Protein AF-0000000080647930 (afdb_homodimer)

Structure (mmCIF, N/CA/C/O backbone):
data_AF-0000000080647930-model_v1
#
loop_
_entity.id
_entity.type
_entity.pdbx_description
1 polymer 'GCN5-related N-acetyltransferase'
#
loop_
_atom_site.group_PDB
_atom_site.id
_atom_site.type_symbol
_atom_site.label_atom_id
_atom_site.label_alt_id
_atom_site.label_comp_id
_atom_site.label_asym_id
_atom_site.label_entity_id
_atom_site.label_seq_id
_atom_site.pdbx_PDB_ins_code
_atom_site.Cartn_x
_atom_site.Cartn_y
_atom_site.Cartn_z
_atom_site.occupancy
_atom_site.B_iso_or_equiv
_atom_site.auth_seq_id
_atom_site.auth_comp_id
_atom_site.auth_asym_id
_atom_site.auth_atom_id
_atom_site.pdbx_PDB_model_num
ATOM 1 N N . MET A 1 1 ? 11.906 -30.828 -15.711 1 62.75 1 MET A N 1
ATOM 2 C CA . MET A 1 1 ? 10.75 -30.25 -16.391 1 62.75 1 MET A CA 1
ATOM 3 C C . MET A 1 1 ? 11.18 -29.109 -17.328 1 62.75 1 MET A C 1
ATOM 5 O O . MET A 1 1 ? 12.141 -28.391 -17.031 1 62.75 1 MET A O 1
ATOM 9 N N . ASP A 1 2 ? 10.727 -29.188 -18.609 1 83.06 2 ASP A N 1
ATOM 10 C CA . ASP A 1 2 ? 11.023 -28.156 -19.609 1 83.06 2 ASP A CA 1
ATOM 11 C C . ASP A 1 2 ? 10.25 -26.875 -19.312 1 83.06 2 ASP A C 1
ATOM 13 O O . ASP A 1 2 ? 9.039 -26.812 -19.547 1 83.06 2 ASP A O 1
ATOM 17 N N . LEU A 1 3 ? 10.727 -26.047 -18.516 1 92.5 3 LEU A N 1
ATOM 18 C CA . LEU A 1 3 ? 10.133 -24.766 -18.109 1 92.5 3 LEU A CA 1
ATOM 19 C C . LEU A 1 3 ? 10.844 -23.594 -18.766 1 92.5 3 LEU A C 1
ATOM 21 O O . LEU A 1 3 ? 12.07 -23.5 -18.734 1 92.5 3 LEU A O 1
ATOM 25 N N . GLU A 1 4 ? 10.102 -22.828 -19.531 1 96.81 4 GLU A N 1
ATOM 26 C CA . GLU A 1 4 ? 10.648 -21.625 -20.141 1 96.81 4 GLU A CA 1
ATOM 27 C C . GLU A 1 4 ? 9.977 -20.359 -19.594 1 96.81 4 GLU A C 1
ATOM 29 O O . GLU A 1 4 ? 8.75 -20.281 -19.547 1 96.81 4 GLU A O 1
ATOM 34 N N . LEU A 1 5 ? 10.789 -19.438 -19.172 1 98.44 5 LEU A N 1
ATOM 35 C CA . LEU A 1 5 ? 10.273 -18.141 -18.719 1 98.44 5 LEU A CA 1
ATOM 36 C C . LEU A 1 5 ? 10.312 -17.125 -19.844 1 98.44 5 LEU A C 1
ATOM 38 O O . LEU A 1 5 ? 11.367 -16.906 -20.453 1 98.44 5 LEU A O 1
ATOM 42 N N . GLU A 1 6 ? 9.219 -16.516 -20.125 1 98.12 6 GLU A N 1
ATOM 43 C CA . GLU A 1 6 ? 9.109 -15.523 -21.188 1 98.12 6 GLU A CA 1
ATOM 44 C C . GLU A 1 6 ? 8.359 -14.281 -20.719 1 98.12 6 GLU A C 1
ATOM 46 O O . GLU A 1 6 ? 7.5 -14.359 -19.844 1 98.12 6 GLU A O 1
ATOM 51 N N . PRO A 1 7 ? 8.734 -13.125 -21.312 1 98.44 7 PRO A N 1
ATOM 52 C CA . PRO A 1 7 ? 7.922 -11.945 -21 1 98.44 7 PRO A CA 1
ATOM 53 C C . PRO A 1 7 ? 6.441 -12.148 -21.312 1 98.44 7 PRO A C 1
ATOM 55 O O . PRO A 1 7 ? 6.098 -12.789 -22.312 1 98.44 7 PRO A O 1
ATOM 58 N N . ILE A 1 8 ? 5.586 -11.625 -20.484 1 98.75 8 ILE A N 1
ATOM 59 C CA . ILE A 1 8 ? 4.145 -11.727 -20.688 1 98.75 8 ILE A CA 1
ATOM 60 C C . ILE A 1 8 ? 3.756 -10.977 -21.969 1 98.75 8 ILE A C 1
ATOM 62 O O . ILE A 1 8 ? 4.262 -9.883 -22.219 1 98.75 8 ILE A O 1
ATOM 66 N N . SER A 1 9 ? 2.867 -11.539 -22.766 1 97.69 9 SER A N 1
ATOM 67 C CA . SER A 1 9 ? 2.303 -10.883 -23.938 1 97.69 9 SER A CA 1
ATOM 68 C C . SER A 1 9 ? 0.778 -10.945 -23.938 1 97.69 9 SER A C 1
ATOM 70 O O . SER A 1 9 ? 0.186 -11.617 -23.078 1 97.69 9 SER A O 1
ATOM 72 N N . SER A 1 10 ? 0.161 -10.219 -24.859 1 97.88 10 SER A N 1
ATOM 73 C CA . SER A 1 10 ? -1.296 -10.18 -24.922 1 97.88 10 SER A CA 1
ATOM 74 C C . SER A 1 10 ? -1.867 -11.57 -25.203 1 97.88 10 SER A C 1
ATOM 76 O O . SER A 1 10 ? -3.01 -11.859 -24.828 1 97.88 10 SER A O 1
ATOM 78 N N . GLU A 1 11 ? -1.071 -12.469 -25.766 1 97.69 11 GLU A N 1
ATOM 79 C CA . GLU A 1 11 ? -1.521 -13.82 -26.078 1 97.69 11 GLU A CA 1
ATOM 80 C C . GLU A 1 11 ? -1.729 -14.641 -24.812 1 97.69 11 GLU A C 1
ATOM 82 O O . GLU A 1 11 ? -2.363 -15.695 -24.844 1 97.69 11 GLU A O 1
ATOM 87 N N . ASP A 1 12 ? -1.202 -14.141 -23.719 1 98.5 12 ASP A N 1
ATOM 88 C CA . ASP A 1 12 ? -1.256 -14.875 -22.453 1 98.5 12 ASP A CA 1
ATOM 89 C C . ASP A 1 12 ? -2.508 -14.508 -21.656 1 98.5 12 ASP A C 1
ATOM 91 O O . ASP A 1 12 ? -2.77 -15.094 -20.609 1 98.5 12 ASP A O 1
ATOM 95 N N . ARG A 1 13 ? -3.309 -13.602 -22.156 1 98.69 13 ARG A N 1
ATOM 96 C CA . ARG A 1 13 ? -4.41 -12.977 -21.438 1 98.69 13 ARG A CA 1
ATOM 97 C C . ARG A 1 13 ? -5.344 -14.023 -20.844 1 98.69 13 ARG A C 1
ATOM 99 O O . ARG A 1 13 ? -5.555 -14.062 -19.625 1 98.69 13 ARG A O 1
ATOM 106 N N . GLU A 1 14 ? -5.836 -14.875 -21.641 1 98.69 14 GLU A N 1
ATOM 107 C CA . GLU A 1 14 ? -6.863 -15.82 -21.203 1 98.69 14 GLU A CA 1
ATOM 108 C C . GLU A 1 14 ? -6.324 -16.781 -20.141 1 98.69 14 GLU A C 1
ATOM 110 O O . GLU A 1 14 ? -6.969 -17 -19.125 1 98.69 14 GLU A O 1
ATOM 115 N N . GLU A 1 15 ? -5.156 -17.328 -20.344 1 98.75 15 GLU A N 1
ATOM 116 C CA . GLU A 1 15 ? -4.59 -18.312 -19.422 1 98.75 15 GLU A CA 1
ATOM 117 C C . GLU A 1 15 ? -4.227 -17.672 -18.094 1 98.75 15 GLU A C 1
ATOM 119 O O . GLU A 1 15 ? -4.434 -18.266 -17.031 1 98.75 15 GLU A O 1
ATOM 124 N N . ILE A 1 16 ? -3.727 -16.438 -18.156 1 98.88 16 ILE A N 1
ATOM 125 C CA . ILE A 1 16 ? -3.354 -15.734 -16.922 1 98.88 16 ILE A CA 1
ATOM 126 C C . ILE A 1 16 ? -4.602 -15.438 -16.094 1 98.88 16 ILE A C 1
ATOM 128 O O . ILE A 1 16 ? -4.633 -15.695 -14.898 1 98.88 16 ILE A O 1
ATOM 132 N N . VAL A 1 17 ? -5.629 -14.961 -16.781 1 98.88 17 VAL A N 1
ATOM 133 C CA . VAL A 1 17 ? -6.867 -14.617 -16.094 1 98.88 17 VAL A CA 1
ATOM 134 C C . VAL A 1 17 ? -7.504 -15.883 -15.516 1 98.88 17 VAL A C 1
ATOM 136 O O . VAL A 1 17 ? -8.039 -15.859 -14.398 1 98.88 17 VAL A O 1
ATOM 139 N N . GLU A 1 18 ? -7.379 -16.953 -16.203 1 98.75 18 GLU A N 1
ATOM 140 C CA . GLU A 1 18 ? -7.934 -18.219 -15.719 1 98.75 18 GLU A CA 1
ATOM 141 C C . GLU A 1 18 ? -7.191 -18.719 -14.477 1 98.75 18 GLU A C 1
ATOM 143 O O . GLU A 1 18 ? -7.812 -19.156 -13.516 1 98.75 18 GLU A O 1
ATOM 148 N N . ILE A 1 19 ? -5.922 -18.641 -14.539 1 98.81 19 ILE A N 1
ATOM 149 C CA . ILE A 1 19 ? -5.141 -19.031 -13.367 1 98.81 19 ILE A CA 1
ATOM 150 C C . ILE A 1 19 ? -5.531 -18.156 -12.18 1 98.81 19 ILE A C 1
ATOM 152 O O . ILE A 1 19 ? -5.801 -18.672 -11.086 1 98.81 19 ILE A O 1
ATOM 156 N N . PHE A 1 20 ? -5.605 -16.844 -12.406 1 98.88 20 PHE A N 1
ATOM 157 C CA . PHE A 1 20 ? -5.941 -15.922 -11.328 1 98.88 20 PHE A CA 1
ATOM 158 C C . PHE A 1 20 ? -7.328 -16.219 -10.773 1 98.88 20 PHE A C 1
ATOM 160 O O . PHE A 1 20 ? -7.516 -16.281 -9.562 1 98.88 20 PHE A O 1
ATOM 167 N N . ASN A 1 21 ? -8.242 -16.484 -11.641 1 98.88 21 ASN A N 1
ATOM 168 C CA . ASN A 1 21 ? -9.625 -16.719 -11.234 1 98.88 21 ASN A CA 1
ATOM 169 C C . ASN A 1 21 ? -9.773 -18.031 -10.477 1 98.88 21 ASN A C 1
ATOM 171 O O . ASN A 1 21 ? -10.648 -18.156 -9.617 1 98.88 21 ASN A O 1
ATOM 175 N N . PHE A 1 22 ? -8.961 -18.984 -10.773 1 98.81 22 PHE A N 1
ATOM 176 C CA . PHE A 1 22 ? -8.977 -20.188 -9.938 1 98.81 22 PHE A CA 1
ATOM 177 C C . PHE A 1 22 ? -8.75 -19.812 -8.469 1 98.81 22 PHE A C 1
ATOM 179 O O . PHE A 1 22 ? -9.469 -20.297 -7.59 1 98.81 22 PHE A O 1
ATOM 186 N N . TYR A 1 23 ? -7.805 -18.953 -8.211 1 98.69 23 TYR A N 1
ATOM 187 C CA . TYR A 1 23 ? -7.465 -18.594 -6.84 1 98.69 23 TYR A CA 1
ATOM 188 C C . TYR A 1 23 ? -8.508 -17.656 -6.254 1 98.69 23 TYR A C 1
ATOM 190 O O . TYR A 1 23 ? -8.742 -17.656 -5.043 1 98.69 23 TYR A O 1
ATOM 198 N N . VAL A 1 24 ? -9.125 -16.828 -7.121 1 98.75 24 VAL A N 1
ATOM 199 C CA . VAL A 1 24 ? -10.258 -16.031 -6.668 1 98.75 24 VAL A CA 1
ATOM 200 C C . VAL A 1 24 ? -11.344 -16.953 -6.102 1 98.75 24 VAL A C 1
ATOM 202 O O . VAL A 1 24 ? -11.844 -16.719 -5 1 98.75 24 VAL A O 1
ATOM 205 N N . ASP A 1 25 ? -11.516 -18.047 -6.777 1 98.56 25 ASP A N 1
ATOM 206 C CA . ASP A 1 25 ? -12.633 -18.938 -6.465 1 98.56 25 ASP A CA 1
ATOM 207 C C . ASP A 1 25 ? -12.297 -19.859 -5.293 1 98.56 25 ASP A C 1
ATOM 209 O O . ASP A 1 25 ? -13.188 -20.328 -4.582 1 98.56 25 ASP A O 1
ATOM 213 N N . ASN A 1 26 ? -11.016 -20.031 -5.082 1 98.44 26 ASN A N 1
ATOM 214 C CA . ASN A 1 26 ? -10.758 -21.234 -4.293 1 98.44 26 ASN A CA 1
ATOM 215 C C . ASN A 1 26 ? -9.828 -20.938 -3.119 1 98.44 26 ASN A C 1
ATOM 217 O O . ASN A 1 26 ? -9.516 -21.828 -2.33 1 98.44 26 ASN A O 1
ATOM 221 N N . SER A 1 27 ? -9.438 -19.688 -2.957 1 98.31 27 SER A N 1
ATOM 222 C CA . SER A 1 27 ? -8.438 -19.469 -1.921 1 98.31 27 SER A CA 1
ATOM 223 C C . SER A 1 27 ? -8.391 -18 -1.52 1 98.31 27 SER A C 1
ATOM 225 O O . SER A 1 27 ? -9.164 -17.172 -2.025 1 98.31 27 SER A O 1
ATOM 227 N N . PHE A 1 28 ? -7.543 -17.656 -0.58 1 98.38 28 PHE A N 1
ATOM 228 C CA . PHE A 1 28 ? -7.281 -16.281 -0.163 1 98.38 28 PHE A CA 1
ATOM 229 C C . PHE A 1 28 ? -6.004 -15.758 -0.802 1 98.38 28 PHE A C 1
ATOM 231 O O . PHE A 1 28 ? -5.516 -14.688 -0.438 1 98.38 28 PHE A O 1
ATOM 238 N N . ALA A 1 29 ? -5.48 -16.531 -1.773 1 98.44 29 ALA A N 1
ATOM 239 C CA . ALA A 1 29 ? -4.266 -16.094 -2.455 1 98.44 29 ALA A CA 1
ATOM 240 C C . ALA A 1 29 ? -4.535 -14.875 -3.332 1 98.44 29 ALA A C 1
ATOM 242 O O . ALA A 1 29 ? -3.678 -14 -3.477 1 98.44 29 ALA A O 1
ATOM 243 N N . ALA A 1 30 ? -5.746 -14.898 -3.951 1 98.56 30 ALA A N 1
ATOM 244 C CA . ALA A 1 30 ? -6.246 -13.734 -4.68 1 98.56 30 ALA A CA 1
ATOM 245 C C . ALA A 1 30 ? -7.297 -12.984 -3.865 1 98.56 30 ALA A C 1
ATOM 247 O O . ALA A 1 30 ? -8.188 -13.602 -3.273 1 98.56 30 ALA A O 1
ATOM 248 N N . PHE A 1 31 ? -7.305 -11.734 -3.854 1 98.5 31 PHE A N 1
ATOM 249 C CA . PHE A 1 31 ? -8.078 -10.945 -2.902 1 98.5 31 PHE A CA 1
ATOM 250 C C . PHE A 1 31 ? -9.516 -10.789 -3.373 1 98.5 31 PHE A C 1
ATOM 252 O O . PHE A 1 31 ? -10.445 -10.781 -2.561 1 98.5 31 PHE A O 1
ATOM 259 N N . PRO A 1 32 ? -9.797 -10.711 -4.711 1 98 32 PRO A N 1
ATOM 260 C CA . PRO A 1 32 ? -11.188 -10.516 -5.113 1 98 32 PRO A CA 1
ATOM 261 C C . PRO A 1 32 ? -12.094 -11.68 -4.703 1 98 32 PRO A C 1
ATOM 263 O O . PRO A 1 32 ? -11.641 -12.828 -4.652 1 98 32 PRO A O 1
ATOM 266 N N . GLU A 1 33 ? -13.297 -11.32 -4.406 1 96.69 33 GLU A N 1
ATOM 267 C CA . GLU A 1 33 ? -14.305 -12.328 -4.066 1 96.69 33 GLU A CA 1
ATOM 268 C C . GLU A 1 33 ? -15.016 -12.836 -5.316 1 96.69 33 GLU A C 1
ATOM 270 O O . GLU A 1 33 ? -15.477 -13.977 -5.352 1 96.69 33 GLU A O 1
ATOM 275 N N . ASP A 1 34 ? -15.078 -11.969 -6.328 1 97.5 34 ASP A N 1
ATOM 276 C CA . ASP A 1 34 ? -15.719 -12.32 -7.59 1 97.5 34 ASP A CA 1
ATOM 277 C C . ASP A 1 34 ? -14.695 -12.414 -8.719 1 97.5 34 ASP A C 1
ATOM 279 O O . ASP A 1 34 ? -13.727 -11.648 -8.75 1 97.5 34 ASP A O 1
ATOM 283 N N . ARG A 1 35 ? -14.938 -13.289 -9.609 1 98.38 35 ARG A N 1
ATOM 284 C CA . ARG A 1 35 ? -14.055 -13.477 -10.75 1 98.38 35 ARG A CA 1
ATOM 285 C C . ARG A 1 35 ? -13.828 -12.164 -11.492 1 98.38 35 ARG A C 1
ATOM 287 O O . ARG A 1 35 ? -14.734 -11.336 -11.586 1 98.38 35 ARG A O 1
ATOM 294 N N . VAL A 1 36 ? -12.672 -12.039 -11.992 1 98.25 36 VAL A N 1
ATOM 295 C CA . VAL A 1 36 ? -12.328 -10.828 -12.727 1 98.25 36 VAL A CA 1
ATOM 296 C C . VAL A 1 36 ? -12.477 -11.078 -14.227 1 98.25 36 VAL A C 1
ATOM 298 O O . VAL A 1 36 ? -12.297 -12.203 -14.703 1 98.25 36 VAL A O 1
ATOM 301 N N . PRO A 1 37 ? -12.797 -10.078 -14.93 1 98.19 37 PRO A N 1
ATOM 302 C CA . PRO A 1 37 ? -12.938 -10.203 -16.391 1 98.19 37 PRO A CA 1
ATOM 303 C C . PRO A 1 37 ? -11.594 -10.148 -17.109 1 98.19 37 PRO A C 1
ATOM 305 O O . PRO A 1 37 ? -10.555 -9.914 -16.484 1 98.19 37 PRO A O 1
ATOM 308 N N . GLY A 1 38 ? -11.609 -10.375 -18.453 1 97.81 38 GLY A N 1
ATOM 309 C CA . GLY A 1 38 ? -10.406 -10.305 -19.266 1 97.81 38 GLY A CA 1
ATOM 310 C C . GLY A 1 38 ? -9.68 -8.977 -19.141 1 97.81 38 GLY A C 1
ATOM 311 O O . GLY A 1 38 ? -8.453 -8.922 -19.25 1 97.81 38 GLY A O 1
ATOM 312 N N . LYS A 1 39 ? -10.398 -7.902 -18.875 1 97.44 39 LYS A N 1
ATOM 313 C CA . LYS A 1 39 ? -9.836 -6.559 -18.781 1 97.44 39 LYS A CA 1
ATOM 314 C C . LYS A 1 39 ? -8.906 -6.441 -17.578 1 97.44 39 LYS A C 1
ATOM 316 O O . LYS A 1 39 ? -8.102 -5.512 -17.5 1 97.44 39 LYS A O 1
ATOM 321 N N . PHE A 1 40 ? -9.125 -7.309 -16.672 1 97.69 40 PHE A N 1
ATOM 322 C CA . PHE A 1 40 ? -8.227 -7.348 -15.523 1 97.69 40 PHE A CA 1
ATOM 323 C C . PHE A 1 40 ? -6.773 -7.492 -15.977 1 97.69 40 PHE A C 1
ATOM 325 O O . PHE A 1 40 ? -5.867 -6.918 -15.367 1 97.69 40 PHE A O 1
ATOM 332 N N . PHE A 1 41 ? -6.562 -8.234 -17.031 1 98.62 41 PHE A N 1
ATOM 333 C CA . PHE A 1 41 ? -5.23 -8.414 -17.594 1 98.62 41 PHE A CA 1
ATOM 334 C C . PHE A 1 41 ? -4.609 -7.062 -17.938 1 98.62 41 PHE A C 1
ATOM 336 O O . PHE A 1 41 ? -3.432 -6.824 -17.672 1 98.62 41 PHE A O 1
ATOM 343 N N . ASP A 1 42 ? -5.367 -6.188 -18.5 1 98.25 42 ASP A N 1
ATOM 344 C CA . ASP A 1 42 ? -4.867 -4.867 -18.875 1 98.25 42 ASP A CA 1
ATOM 345 C C . ASP A 1 42 ? -4.453 -4.066 -17.641 1 98.25 42 ASP A C 1
ATOM 347 O O . ASP A 1 42 ? -3.457 -3.342 -17.672 1 98.25 42 ASP A O 1
ATOM 351 N N . LEU A 1 43 ? -5.199 -4.195 -16.609 1 96.81 43 LEU A N 1
ATOM 352 C CA . LEU A 1 43 ? -4.879 -3.525 -15.359 1 96.81 43 LEU A CA 1
ATOM 353 C C . LEU A 1 43 ? -3.586 -4.07 -14.766 1 96.81 43 LEU A C 1
ATOM 355 O O . LEU A 1 43 ? -2.75 -3.309 -14.273 1 96.81 43 LEU A O 1
ATOM 359 N N . LEU A 1 44 ? -3.463 -5.387 -14.812 1 97.38 44 LEU A N 1
ATOM 360 C CA . LEU A 1 44 ? -2.248 -6.035 -14.328 1 97.38 44 LEU A CA 1
ATOM 361 C C . LEU A 1 44 ? -1.026 -5.539 -15.094 1 97.38 44 LEU A C 1
ATOM 363 O O . LEU A 1 44 ? -0.005 -5.203 -14.492 1 97.38 44 LEU A O 1
ATOM 367 N N . MET A 1 45 ? -1.141 -5.449 -16.391 1 98.12 45 MET A N 1
ATOM 368 C CA . MET A 1 45 ? -0.034 -5.016 -17.25 1 98.12 45 MET A CA 1
ATOM 369 C C . MET A 1 45 ? 0.284 -3.543 -17.016 1 98.12 45 MET A C 1
ATOM 371 O O . MET A 1 45 ? 1.452 -3.15 -17 1 98.12 45 MET A O 1
ATOM 375 N N . GLU A 1 46 ? -0.771 -2.783 -16.828 1 97.56 46 GLU A N 1
ATOM 376 C CA . GLU A 1 46 ? -0.555 -1.37 -16.531 1 97.56 46 GLU A CA 1
ATOM 377 C C . GLU A 1 46 ? 0.165 -1.186 -15.195 1 97.56 46 GLU A C 1
ATOM 379 O O . GLU A 1 46 ? 1.082 -0.37 -15.086 1 97.56 46 GLU A O 1
ATOM 384 N N . ALA A 1 47 ? -0.241 -1.919 -14.266 1 96.25 47 ALA A N 1
ATOM 385 C CA . ALA A 1 47 ? 0.36 -1.835 -12.938 1 96.25 47 ALA A CA 1
ATOM 386 C C . ALA A 1 47 ? 1.835 -2.225 -12.977 1 96.25 47 ALA A C 1
ATOM 388 O O . ALA A 1 47 ? 2.637 -1.726 -12.18 1 96.25 47 ALA A O 1
ATOM 389 N N . SER A 1 48 ? 2.188 -3.117 -13.859 1 97.81 48 SER A N 1
ATOM 390 C CA . SER A 1 48 ? 3.555 -3.621 -13.93 1 97.81 48 SER A CA 1
ATOM 391 C C . SER A 1 48 ? 4.367 -2.879 -14.984 1 97.81 48 SER A C 1
ATOM 393 O O . SER A 1 48 ? 5.496 -3.268 -15.289 1 97.81 48 SER A O 1
ATOM 395 N N . ARG A 1 49 ? 3.82 -1.836 -15.594 1 96.88 49 ARG A N 1
ATOM 396 C CA . ARG A 1 49 ? 4.523 -1.104 -16.641 1 96.88 49 ARG A CA 1
ATOM 397 C C . ARG A 1 49 ? 5.887 -0.622 -16.156 1 96.88 49 ARG A C 1
ATOM 399 O O . ARG A 1 49 ? 5.984 0.009 -15.102 1 96.88 49 ARG A O 1
ATOM 406 N N . GLY A 1 50 ? 6.895 -0.954 -16.953 1 96.44 50 GLY A N 1
ATOM 407 C CA . GLY A 1 50 ? 8.25 -0.554 -16.594 1 96.44 50 GLY A CA 1
ATOM 408 C C . GLY A 1 50 ? 8.938 -1.539 -15.672 1 96.44 50 GLY A C 1
ATOM 409 O O . GLY A 1 50 ? 10.109 -1.356 -15.328 1 96.44 50 GLY A O 1
ATOM 410 N N . TYR A 1 51 ? 8.266 -2.564 -15.242 1 98.44 51 TYR A N 1
ATOM 411 C CA . TYR A 1 51 ? 8.805 -3.613 -14.383 1 98.44 51 TYR A CA 1
ATOM 412 C C . TYR A 1 51 ? 8.75 -4.969 -15.07 1 98.44 51 TYR A C 1
ATOM 414 O O . TYR A 1 51 ? 8.008 -5.148 -16.047 1 98.44 51 TYR A O 1
ATOM 422 N N . PRO A 1 52 ? 9.508 -5.91 -14.641 1 98.5 52 PRO A N 1
ATOM 423 C CA . PRO A 1 52 ? 9.523 -7.23 -15.273 1 98.5 52 PRO A CA 1
ATOM 424 C C . PRO A 1 52 ? 8.258 -8.039 -14.984 1 98.5 52 PRO A C 1
ATOM 426 O O . PRO A 1 52 ? 7.715 -7.961 -13.883 1 98.5 52 PRO A O 1
ATOM 429 N N . ALA A 1 53 ? 7.816 -8.742 -15.938 1 98.88 53 ALA A N 1
ATOM 430 C CA . ALA A 1 53 ? 6.672 -9.648 -15.883 1 98.88 53 ALA A CA 1
ATOM 431 C C . ALA A 1 53 ? 6.879 -10.852 -16.797 1 98.88 53 ALA A C 1
ATOM 433 O O . ALA A 1 53 ? 7.188 -10.695 -17.984 1 98.88 53 ALA A O 1
ATOM 434 N N . PHE A 1 54 ? 6.684 -12.055 -16.219 1 98.88 54 PHE A N 1
ATOM 435 C CA . PHE A 1 54 ? 7 -13.258 -16.969 1 98.88 54 PHE A CA 1
ATOM 436 C C . PHE A 1 54 ? 5.895 -14.297 -16.828 1 98.88 54 PHE A C 1
ATOM 438 O O . PHE A 1 54 ? 5.207 -14.344 -15.805 1 98.88 54 PHE A O 1
ATOM 445 N N . VAL A 1 55 ? 5.801 -15.117 -17.859 1 98.75 55 VAL A N 1
ATOM 446 C CA . VAL A 1 55 ? 5.078 -16.391 -17.75 1 98.75 55 VAL A CA 1
ATOM 447 C C . VAL A 1 55 ? 6.07 -17.547 -17.75 1 98.75 55 VAL A C 1
ATOM 449 O O . VAL A 1 55 ? 7.156 -17.453 -18.328 1 98.75 55 VAL A O 1
ATOM 452 N N . ALA A 1 56 ? 5.715 -18.531 -17 1 98.69 56 ALA A 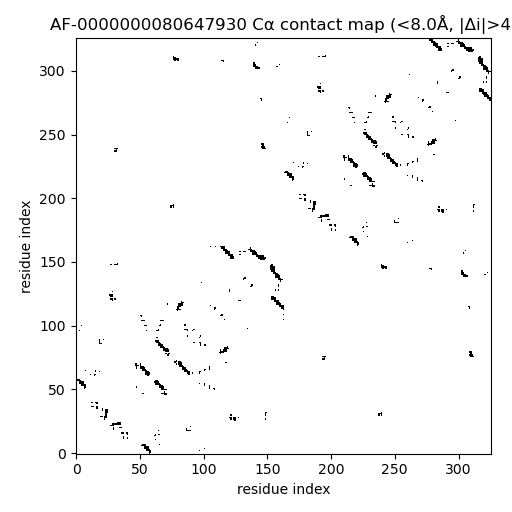N 1
ATOM 453 C CA . ALA A 1 56 ? 6.355 -19.844 -17.109 1 98.69 56 ALA A CA 1
ATOM 454 C C . ALA A 1 56 ? 5.566 -20.766 -18.047 1 98.69 56 ALA A C 1
ATOM 456 O O . ALA A 1 56 ? 4.383 -21.016 -17.812 1 98.69 56 ALA A O 1
ATOM 457 N N . ARG A 1 57 ? 6.227 -21.297 -19.062 1 97.44 57 ARG A N 1
ATOM 458 C CA . ARG A 1 57 ? 5.562 -22.141 -20.047 1 97.44 57 ARG A CA 1
ATOM 459 C C . ARG A 1 57 ? 6.055 -23.578 -19.938 1 97.44 57 ARG A C 1
ATOM 461 O O . ARG A 1 57 ? 7.25 -23.828 -19.75 1 97.44 57 ARG A O 1
ATOM 468 N N . GLY A 1 58 ? 5.031 -24.453 -20.094 1 95.5 58 GLY A N 1
ATOM 469 C CA . GLY A 1 58 ? 5.359 -25.875 -20.141 1 95.5 58 GLY A CA 1
ATOM 470 C C . GLY A 1 58 ? 5.742 -26.344 -21.531 1 95.5 58 GLY A C 1
ATOM 471 O O . GLY A 1 58 ? 5.812 -25.547 -22.469 1 95.5 58 GLY A O 1
ATOM 472 N N . ALA A 1 59 ? 5.977 -27.594 -21.656 1 92.44 59 ALA A N 1
ATOM 473 C CA . ALA A 1 59 ? 6.465 -28.203 -22.875 1 92.44 59 ALA A CA 1
ATOM 474 C C . ALA A 1 59 ? 5.461 -28.031 -24.016 1 92.44 59 ALA A C 1
ATOM 476 O O . ALA A 1 59 ? 5.844 -27.969 -25.188 1 92.44 59 ALA A O 1
ATOM 477 N N . ARG A 1 60 ? 4.223 -27.938 -23.734 1 93.06 60 ARG A N 1
ATOM 478 C CA . ARG A 1 60 ? 3.189 -27.812 -24.766 1 93.06 60 ARG A CA 1
ATOM 479 C C . ARG A 1 60 ? 2.811 -26.359 -25 1 93.06 60 ARG A C 1
ATOM 481 O O . ARG A 1 60 ? 1.817 -26.078 -25.672 1 93.06 60 ARG A O 1
ATOM 488 N N . GLY A 1 61 ? 3.475 -25.469 -24.359 1 94.31 61 GLY A N 1
ATOM 489 C CA . GLY A 1 61 ? 3.244 -24.047 -24.578 1 94.31 61 GLY A CA 1
ATOM 490 C C . GLY A 1 61 ? 2.238 -23.453 -23.609 1 94.31 61 GLY A C 1
ATOM 491 O O . GLY A 1 61 ? 1.986 -22.234 -23.625 1 94.31 61 GLY A O 1
ATOM 492 N N . GLN A 1 62 ? 1.69 -24.266 -22.766 1 96 62 GLN A N 1
ATOM 493 C CA . GLN A 1 62 ? 0.674 -23.797 -21.828 1 96 62 GLN A CA 1
ATOM 494 C C . GLN A 1 62 ? 1.3 -22.969 -20.703 1 96 62 GLN A C 1
ATOM 496 O O . GLN A 1 62 ? 2.412 -23.25 -20.266 1 96 62 GLN A O 1
ATOM 501 N N . VAL A 1 63 ? 0.608 -21.953 -20.297 1 98.19 63 VAL A N 1
ATOM 502 C CA . VAL A 1 63 ? 1.072 -21.156 -19.172 1 98.19 63 VAL A CA 1
ATOM 503 C C . VAL A 1 63 ? 0.916 -21.938 -17.875 1 98.19 63 VAL A C 1
ATOM 505 O O . VAL A 1 63 ? -0.19 -22.359 -17.531 1 98.19 63 VAL A O 1
ATOM 508 N N . LEU A 1 64 ? 2.002 -22.125 -17.156 1 98.44 64 LEU A N 1
ATOM 509 C CA . LEU A 1 64 ? 2.01 -22.875 -15.914 1 98.44 64 LEU A CA 1
ATOM 510 C C . LEU A 1 64 ? 2.004 -21.938 -14.711 1 98.44 64 LEU A C 1
ATOM 512 O O . LEU A 1 64 ? 1.754 -22.359 -13.586 1 98.44 64 LEU A O 1
ATOM 516 N N . GLY A 1 65 ? 2.234 -20.688 -14.875 1 98.75 65 GLY A N 1
ATOM 517 C CA . GLY A 1 65 ? 2.26 -19.641 -13.867 1 98.75 65 GLY A CA 1
ATOM 518 C C . GLY A 1 65 ? 2.727 -18.297 -14.414 1 98.75 65 GLY A C 1
ATOM 519 O O . GLY A 1 65 ? 3.166 -18.219 -15.562 1 98.75 65 GLY A O 1
ATOM 520 N N . PHE A 1 66 ? 2.531 -17.281 -13.656 1 98.88 66 PHE A N 1
ATOM 521 C CA . PHE A 1 66 ? 3.012 -15.961 -14.031 1 98.88 66 PHE A CA 1
ATOM 522 C C . PHE A 1 66 ? 3.451 -15.172 -12.797 1 98.88 66 PHE A C 1
ATOM 524 O O . PHE A 1 66 ? 3.055 -15.5 -11.68 1 98.88 66 PHE A O 1
ATOM 531 N N . GLY A 1 67 ? 4.293 -14.305 -12.961 1 98.81 67 GLY A N 1
ATOM 532 C CA . GLY A 1 67 ? 4.785 -13.398 -11.938 1 98.81 67 GLY A CA 1
ATOM 533 C C . GLY A 1 67 ? 5.129 -12.023 -12.484 1 98.81 67 GLY A C 1
ATOM 534 O O . GLY A 1 67 ? 5.496 -11.883 -13.648 1 98.81 67 GLY A O 1
ATOM 535 N N . LEU A 1 68 ? 4.988 -11.055 -11.672 1 98.88 68 LEU A N 1
ATOM 536 C CA . LEU A 1 68 ? 5.336 -9.695 -12.078 1 98.88 68 LEU A CA 1
ATOM 537 C C . LEU A 1 68 ? 5.758 -8.859 -10.883 1 98.88 68 LEU A C 1
ATOM 539 O O . LEU A 1 68 ? 5.465 -9.211 -9.734 1 98.88 68 LEU A O 1
ATOM 543 N N . LEU A 1 69 ? 6.543 -7.891 -11.141 1 98.88 69 LEU A N 1
ATOM 544 C CA . LEU A 1 69 ? 6.789 -6.797 -10.203 1 98.88 69 LEU A CA 1
ATOM 545 C C . LEU A 1 69 ? 5.957 -5.574 -10.57 1 98.88 69 LEU A C 1
ATOM 547 O O . LEU A 1 69 ? 5.609 -5.379 -11.742 1 98.88 69 LEU A O 1
ATOM 551 N N . ARG A 1 70 ? 5.613 -4.805 -9.617 1 98.44 70 ARG A N 1
ATOM 552 C CA . ARG A 1 70 ? 4.984 -3.5 -9.805 1 98.44 70 ARG A CA 1
ATOM 553 C C . ARG A 1 70 ? 5.535 -2.482 -8.812 1 98.44 70 ARG A C 1
ATOM 555 O O . ARG A 1 70 ? 6.207 -2.852 -7.844 1 98.44 70 ARG A O 1
ATOM 562 N N . SER A 1 71 ? 5.238 -1.234 -9.148 1 97.69 71 SER A N 1
ATOM 563 C CA . SER A 1 71 ? 5.633 -0.191 -8.203 1 97.69 71 SER A CA 1
ATOM 564 C C . SER A 1 71 ? 4.934 -0.368 -6.859 1 97.69 71 SER A C 1
ATOM 566 O O . SER A 1 71 ? 3.732 -0.644 -6.809 1 97.69 71 SER A O 1
ATOM 568 N N . HIS A 1 72 ? 5.707 -0.221 -5.789 1 97.81 72 HIS A N 1
ATOM 569 C CA . HIS A 1 72 ? 5.121 -0.241 -4.453 1 97.81 72 HIS A CA 1
ATOM 570 C C . HIS A 1 72 ? 4.324 1.031 -4.18 1 97.81 72 HIS A C 1
ATOM 572 O O . HIS A 1 72 ? 3.289 0.99 -3.516 1 97.81 72 HIS A O 1
ATOM 578 N N . HIS A 1 73 ? 4.777 2.107 -4.656 1 96.56 73 HIS A N 1
ATOM 579 C CA . HIS A 1 73 ? 4.258 3.449 -4.41 1 96.56 73 HIS A CA 1
ATOM 580 C C . HIS A 1 73 ? 4.625 4.395 -5.551 1 96.56 73 HIS A C 1
ATOM 582 O O . HIS A 1 73 ? 5.746 4.355 -6.062 1 96.56 73 HIS A O 1
ATOM 588 N N . PRO A 1 74 ? 3.725 5.281 -5.91 1 92.81 74 PRO A N 1
ATOM 589 C CA . PRO A 1 74 ? 3.973 6.098 -7.098 1 92.81 74 PRO A CA 1
ATOM 590 C C . PRO A 1 74 ? 4.996 7.207 -6.852 1 92.81 74 PRO A C 1
ATOM 592 O O . PRO A 1 74 ? 5.547 7.766 -7.801 1 92.81 74 PRO A O 1
ATOM 595 N N . MET A 1 75 ? 5.297 7.578 -5.664 1 95.62 75 MET A N 1
ATOM 596 C CA . MET A 1 75 ? 6.195 8.688 -5.367 1 95.62 75 MET A CA 1
ATOM 597 C C . MET A 1 75 ? 7.645 8.305 -5.641 1 95.62 75 MET A C 1
ATOM 599 O O . MET A 1 75 ? 8.07 7.199 -5.301 1 95.62 75 MET A O 1
ATOM 603 N N . PRO A 1 76 ? 8.445 9.242 -6.098 1 96.75 76 PRO A N 1
ATOM 604 C CA . PRO A 1 76 ? 9.844 8.977 -6.426 1 96.75 76 PRO A CA 1
ATOM 605 C C . PRO A 1 76 ? 10.648 8.477 -5.227 1 96.75 76 PRO A C 1
ATOM 607 O O . PRO A 1 76 ? 11.594 7.695 -5.391 1 96.75 76 PRO A O 1
ATOM 610 N N . ALA A 1 77 ? 10.281 8.867 -4.062 1 97.94 77 ALA A N 1
ATOM 611 C CA . ALA A 1 77 ? 10.984 8.469 -2.848 1 97.94 77 ALA A CA 1
ATOM 612 C C . ALA A 1 77 ? 10.992 6.945 -2.697 1 97.94 77 ALA A C 1
ATOM 614 O O . ALA A 1 77 ? 11.836 6.391 -1.985 1 97.94 77 ALA A O 1
ATOM 615 N N . PHE A 1 78 ? 10.086 6.273 -3.451 1 98.5 78 PHE A N 1
ATOM 616 C CA . PHE A 1 78 ? 9.93 4.832 -3.299 1 98.5 78 PHE A CA 1
ATOM 617 C C . PHE A 1 78 ? 10.273 4.109 -4.594 1 98.5 78 PHE A C 1
ATOM 619 O O . PHE A 1 78 ? 9.859 2.969 -4.805 1 98.5 78 PHE A O 1
ATOM 626 N N . SER A 1 79 ? 11.062 4.727 -5.523 1 97.5 79 SER A N 1
ATOM 627 C CA . SER A 1 79 ? 11.344 4.215 -6.863 1 97.5 79 SER A CA 1
ATOM 628 C C . SER A 1 79 ? 12.203 2.957 -6.805 1 97.5 79 SER A C 1
ATOM 630 O O . SER A 1 79 ? 12.273 2.201 -7.777 1 97.5 79 SER A O 1
ATOM 632 N N . ARG A 1 80 ? 12.844 2.686 -5.641 1 98.19 80 ARG A N 1
ATOM 633 C CA . ARG A 1 80 ? 13.734 1.535 -5.523 1 98.19 80 ARG A CA 1
ATOM 634 C C . ARG A 1 80 ? 13.039 0.37 -4.828 1 98.19 80 ARG A C 1
ATOM 636 O O . ARG A 1 80 ? 13.688 -0.599 -4.43 1 98.19 80 ARG A O 1
ATOM 643 N N . THR A 1 81 ? 11.742 0.453 -4.629 1 98.81 81 THR A N 1
ATOM 644 C CA . THR A 1 81 ? 10.977 -0.585 -3.955 1 98.81 81 THR A CA 1
ATOM 645 C C . THR A 1 81 ? 9.852 -1.099 -4.855 1 98.81 81 THR A C 1
ATOM 647 O O . THR A 1 81 ? 9.078 -0.311 -5.398 1 98.81 81 THR A O 1
ATOM 650 N N . ALA A 1 82 ? 9.766 -2.373 -4.996 1 98.81 82 ALA A N 1
ATOM 651 C CA . ALA A 1 82 ? 8.734 -3 -5.82 1 98.81 82 ALA A CA 1
ATOM 652 C C . ALA A 1 82 ? 7.922 -4.008 -5.012 1 98.81 82 ALA A C 1
ATOM 654 O O . ALA A 1 82 ? 8.297 -4.355 -3.889 1 98.81 82 ALA A O 1
ATOM 655 N N . GLU A 1 83 ? 6.801 -4.406 -5.527 1 98.88 83 GLU A N 1
ATOM 656 C CA . GLU A 1 83 ? 5.988 -5.5 -5.008 1 98.88 83 GLU A CA 1
ATOM 657 C C . GLU A 1 83 ? 5.949 -6.672 -5.984 1 98.88 83 GLU A C 1
ATOM 659 O O . GLU A 1 83 ? 5.871 -6.469 -7.199 1 98.88 83 GLU A O 1
ATOM 664 N N . ILE A 1 84 ? 5.98 -7.859 -5.461 1 98.94 84 ILE A N 1
ATOM 665 C CA . ILE A 1 84 ? 6.031 -9.062 -6.281 1 98.94 84 ILE A CA 1
ATOM 666 C C . ILE A 1 84 ? 4.707 -9.812 -6.18 1 98.94 84 ILE A C 1
ATOM 668 O O . ILE A 1 84 ? 4.105 -9.883 -5.105 1 98.94 84 ILE A O 1
ATOM 672 N N . THR A 1 85 ? 4.203 -10.305 -7.266 1 98.62 85 THR A N 1
ATOM 673 C CA . THR A 1 85 ? 3.039 -11.18 -7.391 1 98.62 85 THR A CA 1
ATOM 674 C C . THR A 1 85 ? 3.377 -12.414 -8.211 1 98.62 85 THR A C 1
ATOM 676 O O . THR A 1 85 ? 3.986 -12.312 -9.281 1 98.62 85 THR A O 1
ATOM 679 N N . ILE A 1 86 ? 3.043 -13.578 -7.727 1 98.81 86 ILE A N 1
ATOM 680 C CA . ILE A 1 86 ? 3.289 -14.828 -8.438 1 98.81 86 ILE A CA 1
ATOM 681 C C . ILE A 1 86 ? 2.096 -15.766 -8.258 1 98.81 86 ILE A C 1
ATOM 683 O O . ILE A 1 86 ? 1.607 -15.953 -7.141 1 98.81 86 ILE A O 1
ATOM 687 N N . PHE A 1 87 ? 1.646 -16.297 -9.312 1 98.88 87 PHE A N 1
ATOM 688 C CA . PHE A 1 87 ? 0.625 -17.344 -9.312 1 98.88 87 PHE A CA 1
ATOM 689 C C . PHE A 1 87 ? 1.059 -18.531 -10.172 1 98.88 87 PHE A C 1
ATOM 691 O O . PHE A 1 87 ? 1.608 -18.344 -11.258 1 98.88 87 PHE A O 1
ATOM 698 N N . VAL A 1 88 ? 0.861 -19.672 -9.672 1 98.75 88 VAL A N 1
ATOM 699 C CA . VAL A 1 88 ? 1.173 -20.906 -10.383 1 98.75 88 VAL A CA 1
ATOM 700 C C . VAL A 1 88 ? -0.107 -21.719 -10.609 1 98.75 88 VAL A C 1
ATOM 702 O O . VAL A 1 88 ? -0.977 -21.766 -9.742 1 98.75 88 VAL A O 1
ATOM 705 N N . HIS A 1 89 ? -0.197 -22.266 -11.773 1 98.31 89 HIS A N 1
ATOM 706 C CA . HIS A 1 89 ? -1.344 -23.125 -12.047 1 98.31 89 HIS A CA 1
ATOM 707 C C . HIS A 1 89 ? -1.546 -24.156 -10.945 1 98.31 89 HIS A C 1
ATOM 709 O O . HIS A 1 89 ? -0.583 -24.766 -10.477 1 98.31 89 HIS A O 1
ATOM 715 N N . PRO A 1 90 ? -2.803 -24.344 -10.547 1 97.19 90 PRO A N 1
ATOM 716 C CA . PRO A 1 90 ? -3.055 -25.203 -9.383 1 97.19 90 PRO A CA 1
ATOM 717 C C . PRO A 1 90 ? -2.533 -26.625 -9.578 1 97.19 90 PRO A C 1
ATOM 719 O O . PRO A 1 90 ? -2.109 -27.266 -8.617 1 97.19 90 PRO A O 1
ATOM 722 N N . GLU A 1 91 ? -2.453 -27.062 -10.75 1 95.88 91 GLU A N 1
ATOM 723 C CA . GLU A 1 91 ? -2.027 -28.438 -11.031 1 95.88 91 GLU A CA 1
ATOM 724 C C . GLU A 1 91 ? -0.51 -28.516 -11.18 1 95.88 91 GLU A C 1
ATOM 726 O O . GLU A 1 91 ? 0.039 -29.609 -11.375 1 95.88 91 GLU A O 1
ATOM 731 N N . SER A 1 92 ? 0.178 -27.453 -11.055 1 95.12 92 SER A N 1
ATOM 732 C CA . SER A 1 92 ? 1.616 -27.422 -11.305 1 95.12 92 SER A CA 1
ATOM 733 C C . SER A 1 92 ? 2.377 -26.922 -10.078 1 95.12 92 SER A C 1
ATOM 735 O O . SER A 1 92 ? 3.537 -26.516 -10.188 1 95.12 92 SER A O 1
ATOM 737 N N . ARG A 1 93 ? 1.73 -26.953 -8.992 1 93.56 93 ARG A N 1
ATOM 738 C CA . ARG A 1 93 ? 2.365 -26.5 -7.758 1 93.56 93 ARG A CA 1
ATOM 739 C C . ARG A 1 93 ? 3.367 -27.516 -7.242 1 93.56 93 ARG A C 1
ATOM 741 O O . ARG A 1 93 ? 3.268 -28.703 -7.562 1 93.56 93 ARG A O 1
ATOM 748 N N . GLY A 1 94 ? 4.301 -26.984 -6.527 1 92.5 94 GLY A N 1
ATOM 749 C CA . GLY A 1 94 ? 5.277 -27.859 -5.91 1 92.5 94 GLY A CA 1
ATOM 750 C C . GLY A 1 94 ? 6.324 -28.375 -6.887 1 92.5 94 GLY A C 1
ATOM 751 O O . GLY A 1 94 ? 7.059 -29.312 -6.586 1 92.5 94 GLY A O 1
ATOM 752 N N . MET A 1 95 ? 6.391 -27.766 -8.039 1 94.06 95 MET A N 1
ATOM 753 C CA . MET A 1 95 ? 7.297 -28.234 -9.086 1 94.06 95 MET A CA 1
ATOM 754 C C . MET A 1 95 ? 8.414 -27.234 -9.32 1 94.06 95 MET A C 1
ATOM 756 O O . MET A 1 95 ? 9.133 -27.328 -10.32 1 94.06 95 MET A O 1
ATOM 760 N N . GLY A 1 96 ? 8.453 -26.234 -8.484 1 96.69 96 GLY A N 1
ATOM 761 C CA . GLY A 1 96 ? 9.539 -25.266 -8.586 1 96.69 96 GLY A CA 1
ATOM 762 C C . GLY A 1 96 ? 9.234 -24.109 -9.516 1 96.69 96 GLY A C 1
ATOM 763 O O . GLY A 1 96 ? 10.07 -23.234 -9.727 1 96.69 96 GLY A O 1
ATOM 764 N N . ILE A 1 97 ? 8.078 -24.062 -10.094 1 98 97 ILE A N 1
ATOM 765 C CA . ILE A 1 97 ? 7.691 -23.047 -11.055 1 98 97 ILE A CA 1
ATOM 766 C C . ILE A 1 97 ? 7.676 -21.672 -10.383 1 98 97 ILE A C 1
ATOM 768 O O . ILE A 1 97 ? 8.242 -20.719 -10.898 1 98 97 ILE A O 1
ATOM 772 N N . GLY A 1 98 ? 7.062 -21.578 -9.203 1 98.5 98 GLY A N 1
ATOM 773 C CA . GLY A 1 98 ? 7.031 -20.328 -8.461 1 98.5 98 GLY A CA 1
ATOM 774 C C . GLY A 1 98 ? 8.414 -19.812 -8.125 1 98.5 98 GLY A C 1
ATOM 775 O O . GLY A 1 98 ? 8.68 -18.609 -8.266 1 98.5 98 GLY A O 1
ATOM 776 N N . ARG A 1 99 ? 9.25 -20.703 -7.723 1 98.31 99 ARG A N 1
ATOM 777 C CA . ARG A 1 99 ? 10.617 -20.328 -7.383 1 98.31 99 ARG A CA 1
ATOM 778 C C . ARG A 1 99 ? 11.359 -19.797 -8.602 1 98.31 99 ARG A C 1
ATOM 780 O O . ARG A 1 99 ? 12.07 -18.797 -8.508 1 98.31 99 ARG A O 1
ATOM 787 N N . SER A 1 100 ? 11.211 -20.484 -9.688 1 98.44 100 SER A N 1
ATOM 788 C CA . SER A 1 100 ? 11.867 -20.047 -10.914 1 98.44 100 SER A CA 1
ATOM 789 C C . SER A 1 100 ? 11.406 -18.641 -11.32 1 98.44 100 SER A C 1
ATOM 791 O O . SER A 1 100 ? 12.227 -17.797 -11.68 1 98.44 100 SER A O 1
ATOM 793 N N . LEU A 1 101 ? 10.094 -18.375 -11.273 1 98.81 101 LEU A N 1
ATOM 794 C CA . LEU A 1 101 ? 9.547 -17.062 -11.57 1 98.81 101 LEU A CA 1
ATOM 795 C C . LEU A 1 101 ? 10.094 -16.016 -10.609 1 98.81 101 LEU A C 1
ATOM 797 O O . LEU A 1 101 ? 10.555 -14.953 -11.031 1 98.81 101 LEU A O 1
ATOM 801 N N . ALA A 1 102 ? 10.094 -16.344 -9.32 1 98.81 102 ALA A N 1
ATOM 802 C CA . ALA A 1 102 ? 10.539 -15.414 -8.289 1 98.81 102 ALA A CA 1
ATOM 803 C C . ALA A 1 102 ? 12.008 -15.031 -8.492 1 98.81 102 ALA A C 1
ATOM 805 O O . ALA A 1 102 ? 12.359 -13.844 -8.461 1 98.81 102 ALA A O 1
ATOM 806 N N . LEU A 1 103 ? 12.812 -15.992 -8.711 1 98.56 103 LEU A N 1
ATOM 807 C CA . LEU A 1 103 ? 14.242 -15.742 -8.867 1 98.56 103 LEU A CA 1
ATOM 808 C C . LEU A 1 103 ? 14.523 -14.898 -10.102 1 98.56 103 LEU A C 1
ATOM 810 O O . LEU A 1 103 ? 15.383 -14.016 -10.078 1 98.56 103 LEU A O 1
ATOM 814 N N . ARG A 1 104 ? 13.828 -15.18 -11.172 1 98.62 104 ARG A N 1
ATOM 815 C CA . ARG A 1 104 ? 13.977 -14.375 -12.383 1 98.62 104 ARG A CA 1
ATOM 816 C C . ARG A 1 104 ? 13.586 -12.922 -12.125 1 98.62 104 ARG A C 1
ATOM 818 O O . ARG A 1 104 ? 14.289 -12 -12.531 1 98.62 104 ARG A O 1
ATOM 825 N N . LEU A 1 105 ? 12.453 -12.734 -11.445 1 98.88 105 LEU A N 1
ATOM 826 C CA . LEU A 1 105 ? 11.977 -11.398 -11.125 1 98.88 105 LEU A CA 1
ATOM 827 C C . LEU A 1 105 ? 12.969 -10.672 -10.219 1 98.88 105 LEU A C 1
ATOM 829 O O . LEU A 1 105 ? 13.266 -9.492 -10.43 1 98.88 105 LEU A O 1
ATOM 833 N N . ILE A 1 106 ? 13.508 -11.352 -9.227 1 98.56 106 ILE A N 1
ATOM 834 C CA . ILE A 1 106 ? 14.461 -10.781 -8.281 1 98.56 106 ILE A CA 1
ATOM 835 C C . ILE A 1 106 ? 15.734 -10.375 -9.016 1 98.56 106 ILE A C 1
ATOM 837 O O . ILE A 1 106 ? 16.266 -9.289 -8.797 1 98.56 106 ILE A O 1
ATOM 841 N N . ASP A 1 107 ? 16.172 -11.242 -9.906 1 98.19 107 ASP A N 1
ATOM 842 C CA . ASP A 1 107 ? 17.375 -10.945 -10.68 1 98.19 107 ASP A CA 1
ATOM 843 C C . ASP A 1 107 ? 17.172 -9.711 -11.555 1 98.19 107 ASP A C 1
ATOM 845 O O . ASP A 1 107 ? 18.047 -8.828 -11.602 1 98.19 107 ASP A O 1
ATOM 849 N N . GLU A 1 108 ? 16.047 -9.633 -12.234 1 98.31 108 GLU A N 1
ATOM 850 C CA . GLU A 1 108 ? 15.734 -8.477 -13.062 1 98.31 108 GLU A CA 1
ATOM 851 C C . GLU A 1 108 ? 15.633 -7.203 -12.227 1 98.31 108 GLU A C 1
ATOM 853 O O . GLU A 1 108 ? 16.031 -6.125 -12.672 1 98.31 108 GLU A O 1
ATOM 858 N N . ALA A 1 109 ? 15.086 -7.336 -11.086 1 98.31 109 ALA A N 1
ATOM 859 C CA . ALA A 1 109 ? 14.93 -6.199 -10.18 1 98.31 109 ALA A CA 1
ATOM 860 C C . ALA A 1 109 ? 16.281 -5.582 -9.828 1 98.31 109 ALA A C 1
ATOM 862 O O . ALA A 1 109 ? 16.438 -4.359 -9.844 1 98.31 109 ALA A O 1
ATOM 863 N N . LYS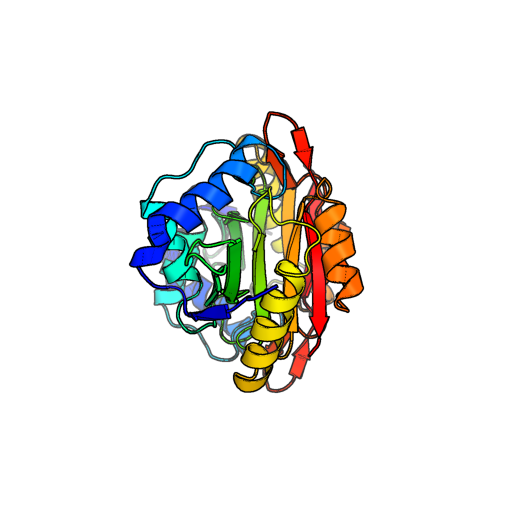 A 1 110 ? 17.234 -6.387 -9.562 1 97.19 110 LYS A N 1
ATOM 864 C CA . LYS A 1 110 ? 18.578 -5.914 -9.219 1 97.19 110 LYS A CA 1
ATOM 865 C C . LYS A 1 110 ? 19.172 -5.07 -10.344 1 97.19 110 LYS A C 1
ATOM 867 O O . LYS A 1 110 ? 19.75 -4.016 -10.094 1 97.19 110 LYS A O 1
ATOM 872 N N . GLY A 1 111 ? 18.922 -5.543 -11.523 1 95.94 111 GLY A N 1
ATOM 873 C CA . GLY A 1 111 ? 19.438 -4.84 -12.68 1 95.94 111 GLY A CA 1
ATOM 874 C C . GLY A 1 111 ? 18.781 -3.494 -12.914 1 95.94 111 GLY A C 1
ATOM 875 O O . GLY A 1 111 ? 19.328 -2.646 -13.625 1 95.94 111 GLY A O 1
ATOM 876 N N . ARG A 1 112 ? 17.641 -3.23 -12.242 1 95.81 112 ARG A N 1
ATOM 877 C CA . ARG A 1 112 ? 16.859 -2.014 -12.453 1 95.81 112 ARG A CA 1
ATOM 878 C C . ARG A 1 112 ? 17.031 -1.045 -11.289 1 95.81 112 ARG A C 1
ATOM 880 O O . ARG A 1 112 ? 16.344 -0.033 -11.203 1 95.81 112 ARG A O 1
ATOM 887 N N . GLY A 1 113 ? 17.891 -1.406 -10.359 1 96.25 113 GLY A N 1
ATOM 888 C CA . GLY A 1 113 ? 18.156 -0.522 -9.242 1 96.25 113 GLY A CA 1
ATOM 889 C C . GLY A 1 113 ? 17.203 -0.706 -8.086 1 96.25 113 GLY A C 1
ATOM 890 O O . GLY A 1 113 ? 17.188 0.094 -7.145 1 96.25 113 GLY A O 1
ATOM 891 N N . ILE A 1 114 ? 16.391 -1.656 -8.211 1 98.38 114 ILE A N 1
ATOM 892 C CA . ILE A 1 114 ? 15.516 -1.988 -7.094 1 98.38 114 ILE A CA 1
ATOM 893 C C . ILE A 1 114 ? 16.344 -2.564 -5.945 1 98.38 114 ILE A C 1
ATOM 895 O O . ILE A 1 114 ? 17.203 -3.418 -6.16 1 98.38 114 ILE A O 1
ATOM 899 N N . THR A 1 115 ? 16.031 -2.082 -4.738 1 98.56 115 THR A N 1
ATOM 900 C CA . THR A 1 115 ? 16.797 -2.527 -3.582 1 98.56 115 THR A CA 1
ATOM 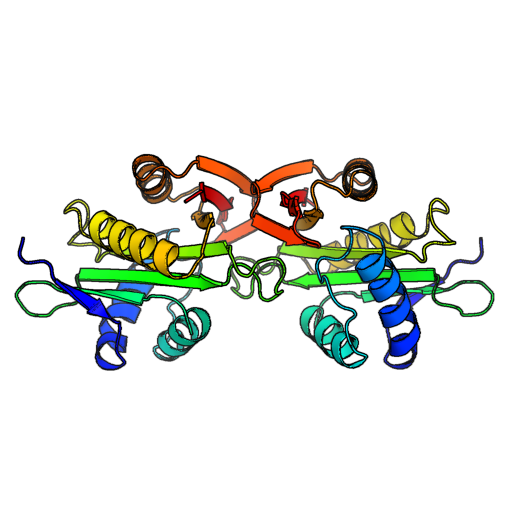901 C C . THR A 1 115 ? 15.922 -3.307 -2.609 1 98.56 115 THR A C 1
ATOM 903 O O . THR A 1 115 ? 16.422 -3.963 -1.695 1 98.56 115 THR A O 1
ATOM 906 N N . SER A 1 116 ? 14.609 -3.227 -2.797 1 98.81 116 SER A N 1
ATOM 907 C CA . SER A 1 116 ? 13.68 -3.912 -1.904 1 98.81 116 SER A CA 1
ATOM 908 C C . SER A 1 116 ? 12.477 -4.457 -2.67 1 98.81 116 SER A C 1
ATOM 910 O O . SER A 1 116 ? 11.945 -3.785 -3.555 1 98.81 116 SER A O 1
ATOM 912 N N . ILE A 1 117 ? 12.062 -5.637 -2.346 1 98.94 117 ILE A N 1
ATOM 913 C CA . ILE A 1 117 ? 10.844 -6.227 -2.883 1 98.94 117 ILE A CA 1
ATOM 914 C C . ILE A 1 117 ? 9.898 -6.598 -1.736 1 98.94 117 ILE A C 1
ATOM 916 O O . ILE A 1 117 ? 10.312 -7.254 -0.776 1 98.94 117 ILE A O 1
ATOM 920 N N . LEU A 1 118 ? 8.703 -6.102 -1.809 1 98.94 118 LEU A N 1
ATOM 921 C CA . LEU A 1 118 ? 7.648 -6.41 -0.844 1 98.94 118 LEU A CA 1
ATOM 922 C C . LEU A 1 118 ? 6.652 -7.402 -1.427 1 98.94 118 LEU A C 1
ATOM 924 O O . LEU A 1 118 ? 6.461 -7.457 -2.645 1 98.94 118 LEU A O 1
ATOM 928 N N . ALA A 1 119 ? 6.078 -8.195 -0.592 1 98.94 119 ALA A N 1
ATOM 929 C CA . ALA A 1 119 ? 4.961 -9.078 -0.922 1 98.94 119 ALA A CA 1
ATOM 930 C C . ALA A 1 119 ? 3.852 -8.969 0.121 1 98.94 119 ALA A C 1
ATOM 932 O O . ALA A 1 119 ? 4.086 -9.195 1.31 1 98.94 119 ALA A O 1
ATOM 933 N N . GLY A 1 120 ? 2.676 -8.57 -0.268 1 98.81 120 GLY A N 1
ATOM 934 C CA . GLY A 1 120 ? 1.491 -8.586 0.574 1 98.81 120 GLY A CA 1
ATOM 935 C C . GLY A 1 120 ? 0.698 -9.875 0.458 1 98.81 120 GLY A C 1
ATOM 936 O O . GLY A 1 120 ? 0.184 -10.195 -0.615 1 98.81 120 GLY A O 1
ATOM 937 N N . ILE A 1 121 ? 0.609 -10.594 1.534 1 98.94 121 ILE A N 1
ATOM 938 C CA . ILE A 1 121 ? 0.06 -11.945 1.501 1 98.94 121 ILE A CA 1
ATOM 939 C C . ILE A 1 121 ? -1.062 -12.07 2.527 1 98.94 121 ILE A C 1
ATOM 941 O O . ILE A 1 121 ? -0.925 -11.617 3.666 1 98.94 121 ILE A O 1
ATOM 945 N N . SER A 1 122 ? -2.18 -12.68 2.09 1 98.81 122 SER A N 1
ATOM 946 C CA . SER A 1 122 ? -3.215 -12.984 3.068 1 98.81 122 SER A CA 1
ATOM 947 C C . SER A 1 122 ? -2.67 -13.859 4.195 1 98.81 122 SER A C 1
ATOM 949 O O . SER A 1 122 ? -1.908 -14.797 3.945 1 98.81 122 SER A O 1
ATOM 951 N N . SER A 1 123 ? -3.121 -13.562 5.398 1 98.62 123 SER A N 1
ATOM 952 C CA . SER A 1 123 ? -2.738 -14.375 6.555 1 98.62 123 SER A CA 1
ATOM 953 C C . SER A 1 123 ? -3.25 -15.805 6.418 1 98.62 123 SER A C 1
ATOM 955 O O . SER A 1 123 ? -2.793 -16.703 7.129 1 98.62 123 SER A O 1
ATOM 957 N N . ARG A 1 124 ? -4.094 -16.031 5.512 1 98.25 124 ARG A N 1
ATOM 958 C CA . ARG A 1 124 ? -4.711 -17.344 5.309 1 98.25 124 ARG A CA 1
ATOM 959 C C . ARG A 1 124 ? -4.004 -18.109 4.199 1 98.25 124 ARG A C 1
ATOM 961 O O . ARG A 1 124 ? -4.484 -19.156 3.766 1 98.25 124 ARG A O 1
ATOM 968 N N . ASN A 1 125 ? -2.979 -17.547 3.723 1 98.31 125 ASN A N 1
ATOM 969 C CA . ASN A 1 125 ? -2.176 -18.188 2.682 1 98.31 125 ASN A CA 1
ATOM 970 C C . ASN A 1 125 ? -0.812 -18.625 3.211 1 98.31 125 ASN A C 1
ATOM 972 O O . ASN A 1 125 ? 0.219 -18.109 2.77 1 98.31 125 ASN A O 1
ATOM 976 N N . ASP A 1 126 ? -0.82 -19.625 4.043 1 98.25 126 ASP A N 1
ATOM 977 C CA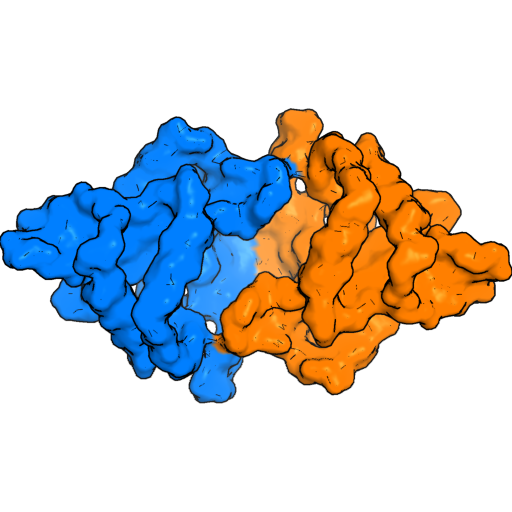 . ASP A 1 126 ? 0.39 -20.109 4.707 1 98.25 126 ASP A CA 1
ATOM 978 C C . ASP A 1 126 ? 1.432 -20.562 3.691 1 98.25 126 ASP A C 1
ATOM 980 O O . ASP A 1 126 ? 2.635 -20.406 3.91 1 98.25 126 ASP A O 1
ATOM 984 N N . GLY A 1 127 ? 0.923 -21.172 2.67 1 97.69 127 GLY A N 1
ATOM 985 C CA . GLY A 1 127 ? 1.833 -21.641 1.635 1 97.69 127 GLY A CA 1
ATOM 986 C C . GLY A 1 127 ? 2.66 -20.531 1.022 1 97.69 127 GLY A C 1
ATOM 987 O O . GLY A 1 127 ? 3.871 -20.672 0.845 1 97.69 127 GLY A O 1
ATOM 988 N N . SER A 1 128 ? 2.035 -19.391 0.714 1 98.62 128 SER A N 1
ATOM 989 C CA . SER A 1 128 ? 2.742 -18.266 0.13 1 98.62 128 SER A CA 1
ATOM 990 C C . SER A 1 128 ? 3.707 -17.641 1.133 1 98.62 128 SER A C 1
ATOM 992 O O . SER A 1 128 ? 4.812 -17.234 0.768 1 98.62 128 SER A O 1
ATOM 994 N N . ILE A 1 129 ? 3.309 -17.531 2.404 1 98.81 129 ILE A N 1
ATOM 995 C CA . ILE A 1 129 ? 4.188 -17 3.443 1 98.81 129 ILE A CA 1
ATOM 996 C C . ILE A 1 129 ? 5.445 -17.859 3.539 1 98.81 129 ILE A C 1
ATOM 998 O O . ILE A 1 129 ? 6.562 -17.344 3.516 1 98.81 129 ILE A O 1
ATOM 1002 N N . ALA A 1 130 ? 5.273 -19.172 3.566 1 98.62 130 ALA A N 1
ATOM 1003 C CA . ALA A 1 130 ? 6.395 -20.109 3.635 1 98.62 130 ALA A CA 1
ATOM 1004 C C . ALA A 1 130 ? 7.27 -20 2.389 1 98.62 130 ALA A C 1
ATOM 1006 O O . ALA A 1 130 ? 8.5 -20.047 2.479 1 98.62 130 ALA A O 1
ATOM 1007 N N . PHE A 1 131 ? 6.59 -19.953 1.29 1 98.69 131 PHE A N 1
ATOM 1008 C CA . PHE A 1 131 ? 7.273 -19.812 0.009 1 98.69 131 PHE A CA 1
ATOM 1009 C C . PHE A 1 131 ? 8.219 -18.625 0.025 1 98.69 131 PHE A C 1
ATOM 1011 O O . PHE A 1 131 ? 9.398 -18.75 -0.318 1 98.69 131 PHE A O 1
ATOM 1018 N N . HIS A 1 132 ? 7.738 -17.438 0.417 1 98.88 132 HIS A N 1
ATOM 1019 C CA . HIS A 1 132 ? 8.547 -16.234 0.417 1 98.88 132 HIS A CA 1
ATOM 1020 C C . HIS A 1 132 ? 9.648 -16.297 1.473 1 98.88 132 HIS A C 1
ATOM 1022 O O . HIS A 1 132 ? 10.766 -15.828 1.242 1 98.88 132 HIS A O 1
ATOM 1028 N N . ARG A 1 133 ? 9.336 -16.875 2.605 1 98.75 133 ARG A N 1
ATOM 1029 C CA . ARG A 1 133 ? 10.367 -17.078 3.623 1 98.75 133 ARG A CA 1
ATOM 1030 C C . ARG A 1 133 ? 11.539 -17.875 3.066 1 98.75 133 ARG A C 1
ATOM 1032 O O . ARG A 1 133 ? 12.703 -17.516 3.291 1 98.75 133 ARG A O 1
ATOM 1039 N N . ARG A 1 134 ? 11.242 -18.922 2.344 1 98.38 134 ARG A N 1
ATOM 1040 C CA . ARG A 1 134 ? 12.273 -19.766 1.758 1 98.38 134 ARG A CA 1
ATOM 1041 C C . ARG A 1 134 ? 13.094 -19 0.728 1 98.38 134 ARG A C 1
ATOM 1043 O O . ARG A 1 134 ? 14.242 -19.375 0.444 1 98.38 134 ARG A O 1
ATOM 1050 N N . LEU A 1 135 ? 12.516 -18 0.221 1 98.44 135 LEU A N 1
ATOM 1051 C CA . LEU A 1 135 ? 13.195 -17.203 -0.791 1 98.44 135 LEU A CA 1
ATOM 1052 C C . LEU A 1 135 ? 13.977 -16.062 -0.145 1 98.44 135 LEU A C 1
ATOM 1054 O O . LEU A 1 135 ? 14.531 -15.211 -0.843 1 98.44 135 LEU A O 1
ATOM 1058 N N . GLY A 1 136 ? 13.969 -15.953 1.159 1 98.56 136 GLY A N 1
ATOM 1059 C CA . GLY A 1 136 ? 14.789 -14.977 1.853 1 98.56 136 GLY A CA 1
ATOM 1060 C C . GLY A 1 136 ? 14.008 -13.75 2.291 1 98.56 136 GLY A C 1
ATOM 1061 O O . GLY A 1 136 ? 14.586 -12.789 2.797 1 98.56 136 GLY A O 1
ATOM 1062 N N . PHE A 1 137 ? 12.727 -13.781 2.064 1 98.94 137 PHE A N 1
ATOM 1063 C CA . PHE A 1 137 ? 11.906 -12.695 2.586 1 98.94 137 PHE A CA 1
ATOM 1064 C C . PHE A 1 137 ? 11.734 -12.828 4.094 1 98.94 137 PHE A C 1
ATOM 1066 O O . PHE A 1 137 ? 11.75 -13.93 4.637 1 98.94 137 PHE A O 1
ATOM 1073 N N . ARG A 1 138 ? 11.523 -11.68 4.715 1 98.81 138 ARG A N 1
ATOM 1074 C CA . ARG A 1 138 ? 11.219 -11.617 6.141 1 98.81 138 ARG A CA 1
ATOM 1075 C C . ARG A 1 138 ? 9.914 -10.875 6.391 1 98.81 138 ARG A C 1
ATOM 1077 O O . ARG A 1 138 ? 9.625 -9.875 5.73 1 98.81 138 ARG A O 1
ATOM 1084 N N . GLU A 1 139 ? 9.164 -11.383 7.328 1 98.81 139 GLU A N 1
ATOM 1085 C CA . GLU A 1 139 ? 7.957 -10.656 7.711 1 98.81 139 GLU A CA 1
ATOM 1086 C C . GLU A 1 139 ? 8.297 -9.305 8.328 1 98.81 139 GLU A C 1
ATOM 1088 O O . GLU A 1 139 ? 9.094 -9.227 9.258 1 98.81 139 GLU A O 1
ATOM 1093 N N . ARG A 1 140 ? 7.715 -8.266 7.777 1 98.81 140 ARG A N 1
ATOM 1094 C CA . ARG A 1 140 ? 7.984 -6.918 8.258 1 98.81 140 ARG A CA 1
ATOM 1095 C C . ARG A 1 140 ? 6.734 -6.285 8.859 1 98.81 140 ARG A C 1
ATOM 1097 O O . ARG A 1 140 ? 6.797 -5.207 9.453 1 98.81 140 ARG A O 1
ATOM 1104 N N . GLY A 1 141 ? 5.621 -6.938 8.688 1 98.69 141 GLY A N 1
ATOM 1105 C CA . GLY A 1 141 ? 4.391 -6.387 9.234 1 98.69 141 GLY A CA 1
ATOM 1106 C C . GLY A 1 141 ? 3.188 -7.285 9.023 1 98.69 141 GLY A C 1
ATOM 1107 O O . GLY A 1 141 ? 3.217 -8.18 8.18 1 98.69 141 GLY A O 1
ATOM 1108 N N . ARG A 1 142 ? 2.229 -7.051 9.805 1 98.81 142 ARG A N 1
ATOM 1109 C CA . ARG A 1 142 ? 0.927 -7.707 9.727 1 98.81 142 ARG A CA 1
ATOM 1110 C C . ARG A 1 142 ? -0.2 -6.73 10.039 1 98.81 142 ARG A C 1
ATOM 1112 O O . ARG A 1 142 ? -0.354 -6.301 11.18 1 98.81 142 ARG A O 1
ATOM 1119 N N . PHE A 1 143 ? -0.922 -6.312 9 1 98.94 143 PHE A N 1
ATOM 1120 C CA . PHE A 1 143 ? -2.084 -5.453 9.172 1 98.94 143 PHE A CA 1
ATOM 1121 C C . PHE A 1 143 ? -3.314 -6.27 9.547 1 98.94 143 PHE A C 1
ATOM 1123 O O . PHE A 1 143 ? -3.76 -7.121 8.773 1 98.94 143 PHE A O 1
ATOM 1130 N N . LYS A 1 144 ? -3.877 -6.027 10.68 1 98.88 144 LYS A N 1
ATOM 1131 C CA . LYS A 1 144 ? -4.875 -6.906 11.281 1 98.88 144 LYS A CA 1
ATOM 1132 C C . LYS A 1 144 ? -6.27 -6.613 10.727 1 98.88 144 LYS A C 1
ATOM 1134 O O . LYS A 1 144 ? -6.734 -5.477 10.773 1 98.88 144 LYS A O 1
ATOM 1139 N N . ALA A 1 145 ? -6.879 -7.676 10.172 1 98.69 145 ALA A N 1
ATOM 1140 C CA . ALA A 1 145 ? -8.281 -7.656 9.766 1 98.69 145 ALA A CA 1
ATOM 1141 C C . ALA A 1 145 ? -8.555 -6.508 8.797 1 98.69 145 ALA A C 1
ATOM 1143 O O . ALA A 1 145 ? -9.578 -5.82 8.914 1 98.69 145 ALA A O 1
ATOM 1144 N N . ILE A 1 146 ? -7.641 -6.336 7.809 1 98.81 146 ILE A N 1
ATOM 1145 C CA . ILE A 1 146 ? -7.809 -5.199 6.914 1 98.81 146 ILE A CA 1
ATOM 1146 C C . ILE A 1 146 ? -8.5 -5.648 5.629 1 98.81 146 ILE A C 1
ATOM 1148 O O . ILE A 1 146 ? -8.898 -4.82 4.805 1 98.81 146 ILE A O 1
ATOM 1152 N N . GLY A 1 147 ? -8.594 -6.93 5.43 1 98.56 147 GLY A N 1
ATOM 1153 C CA . GLY A 1 147 ? -9.305 -7.477 4.285 1 98.56 147 GLY A CA 1
ATOM 1154 C C . GLY A 1 147 ? -10.484 -8.352 4.68 1 98.56 147 GLY A C 1
ATOM 1155 O O . GLY A 1 147 ? -10.539 -8.859 5.801 1 98.56 147 GLY A O 1
ATOM 1156 N N . ARG A 1 148 ? -11.438 -8.492 3.797 1 98.25 148 ARG A N 1
ATOM 1157 C CA . ARG A 1 148 ? -12.578 -9.391 3.977 1 98.25 148 ARG A CA 1
ATOM 1158 C C . ARG A 1 148 ? -12.938 -10.094 2.672 1 98.25 148 ARG A C 1
ATOM 1160 O O . ARG A 1 148 ? -12.961 -9.469 1.609 1 98.25 148 ARG A O 1
ATOM 1167 N N . LYS A 1 149 ? -13.039 -11.305 2.721 1 98.25 149 LYS A N 1
ATOM 1168 C CA . LYS A 1 149 ? -13.453 -12.156 1.609 1 98.25 149 LYS A CA 1
ATOM 1169 C C . LYS A 1 149 ? -14.359 -13.289 2.09 1 98.25 149 LYS A C 1
ATOM 1171 O O . LYS A 1 149 ? -14.078 -13.922 3.109 1 98.25 149 LYS A O 1
ATOM 1176 N N . TRP A 1 150 ? -15.492 -13.508 1.359 1 98 150 TRP A N 1
ATOM 1177 C CA . TRP A 1 150 ? -16.469 -14.531 1.709 1 98 150 TRP A CA 1
ATOM 1178 C C . TRP A 1 150 ? -16.953 -14.359 3.146 1 98 150 TRP A C 1
ATOM 1180 O O . TRP A 1 150 ? -17.109 -15.344 3.875 1 98 150 TRP A O 1
ATOM 1190 N N . GLY A 1 151 ? -17.016 -13.133 3.584 1 97.25 151 GLY A N 1
ATOM 1191 C CA . GLY A 1 151 ? -17.516 -12.82 4.914 1 97.25 151 GLY A CA 1
ATOM 1192 C C . GLY A 1 151 ? -16.484 -13.039 6.004 1 97.25 151 GLY A C 1
ATOM 1193 O O . GLY A 1 151 ? -16.766 -12.859 7.188 1 97.25 151 GLY A O 1
ATOM 1194 N N . GLU A 1 152 ? -15.266 -13.359 5.629 1 97.94 152 GLU A N 1
ATOM 1195 C CA . GLU A 1 152 ? -14.203 -13.641 6.594 1 97.94 152 GLU A CA 1
ATOM 1196 C C . GLU A 1 152 ? -13.125 -12.562 6.547 1 97.94 152 GLU A C 1
ATOM 1198 O O . GLU A 1 152 ? -12.594 -12.25 5.477 1 97.94 152 GLU A O 1
ATOM 1203 N N . ASP A 1 153 ? -12.852 -12.047 7.742 1 98.12 153 ASP A N 1
ATOM 1204 C CA . ASP A 1 153 ? -11.758 -11.094 7.844 1 98.12 153 ASP A CA 1
ATOM 1205 C C . ASP A 1 153 ? -10.406 -11.789 7.75 1 98.12 153 ASP A C 1
ATOM 1207 O O . ASP A 1 153 ? -10.266 -12.945 8.164 1 98.12 153 ASP A O 1
ATOM 1211 N N . PHE A 1 154 ? -9.445 -11.078 7.215 1 98.69 154 PHE A N 1
ATOM 1212 C CA . PHE A 1 154 ? -8.086 -11.609 7.203 1 98.69 154 PHE A CA 1
ATOM 1213 C C . PHE A 1 154 ? -7.07 -10.484 7.348 1 98.69 154 PHE A C 1
ATOM 1215 O O . PHE A 1 154 ? -7.363 -9.328 7.043 1 98.69 154 PHE A O 1
ATOM 1222 N N . ASP A 1 155 ? -5.93 -10.859 7.922 1 98.88 155 ASP A N 1
ATOM 1223 C CA . ASP A 1 155 ? -4.785 -9.953 7.965 1 98.88 155 ASP A CA 1
ATOM 1224 C C . ASP A 1 155 ? -4.027 -9.969 6.641 1 98.88 155 ASP A C 1
ATOM 1226 O O . ASP A 1 155 ? -4.195 -10.883 5.832 1 98.88 155 ASP A O 1
ATOM 1230 N N . VAL A 1 156 ? -3.334 -8.93 6.391 1 98.94 156 VAL A N 1
ATOM 1231 C CA . VAL A 1 156 ? -2.324 -8.953 5.336 1 98.94 156 VAL A CA 1
ATOM 1232 C C . VAL A 1 156 ? -0.93 -8.977 5.957 1 98.94 156 VAL A C 1
ATOM 1234 O O . VAL A 1 156 ? -0.574 -8.094 6.734 1 98.94 156 VAL A O 1
ATOM 1237 N N . VAL A 1 157 ? -0.193 -10 5.641 1 98.94 157 VAL A N 1
ATOM 1238 C CA . VAL A 1 157 ? 1.197 -10.156 6.059 1 98.94 157 VAL A CA 1
ATOM 1239 C C . VAL A 1 157 ? 2.123 -9.539 5.012 1 98.94 157 VAL A C 1
ATOM 1241 O O . VAL A 1 157 ? 2.029 -9.859 3.824 1 98.94 157 VAL A O 1
ATOM 1244 N N . TRP A 1 158 ? 2.992 -8.688 5.449 1 98.94 158 TRP A N 1
ATOM 1245 C CA . TRP A 1 158 ? 3.938 -8.047 4.539 1 98.94 158 TRP A CA 1
ATOM 1246 C C . TRP A 1 158 ? 5.336 -8.633 4.711 1 98.94 158 TRP A C 1
ATOM 1248 O O . TRP A 1 158 ? 5.902 -8.586 5.809 1 98.94 158 TRP A O 1
ATOM 1258 N N . MET A 1 159 ? 5.816 -9.188 3.623 1 98.94 159 MET A N 1
ATOM 1259 C CA . MET A 1 159 ? 7.164 -9.75 3.559 1 98.94 159 MET A CA 1
ATOM 1260 C C . MET A 1 159 ? 8.086 -8.859 2.736 1 98.94 159 MET A C 1
ATOM 1262 O O . MET A 1 159 ? 7.656 -8.25 1.758 1 98.94 159 MET A O 1
ATOM 1266 N N . GLN A 1 160 ? 9.32 -8.805 3.17 1 98.94 160 GLN A N 1
ATOM 1267 C CA . GLN A 1 160 ? 10.289 -7.965 2.475 1 98.94 160 GLN A CA 1
ATOM 1268 C C . GLN A 1 160 ? 11.578 -8.727 2.199 1 98.94 160 GLN A C 1
ATOM 1270 O O . GLN A 1 160 ? 12.062 -9.469 3.055 1 98.94 160 GLN A O 1
ATOM 1275 N N . ARG A 1 161 ? 12.086 -8.562 1.094 1 98.88 161 ARG A N 1
ATOM 1276 C CA . ARG A 1 161 ? 13.438 -9 0.755 1 98.88 161 ARG A CA 1
ATOM 1277 C C . ARG A 1 161 ? 14.297 -7.82 0.298 1 98.88 161 ARG A C 1
ATOM 1279 O O . ARG A 1 161 ? 13.961 -7.148 -0.682 1 98.88 161 ARG A O 1
ATOM 1286 N N . THR A 1 162 ? 15.305 -7.535 1.024 1 98.25 162 THR A N 1
ATOM 1287 C CA . THR A 1 162 ? 16.297 -6.547 0.613 1 98.25 162 THR A CA 1
ATOM 1288 C C . THR A 1 162 ? 17.297 -7.156 -0.368 1 98.25 162 THR A C 1
ATOM 1290 O O . THR A 1 162 ? 17.812 -8.25 -0.134 1 98.25 162 THR A O 1
ATOM 1293 N N . LEU A 1 163 ? 17.516 -6.516 -1.389 1 97.19 163 LEU A N 1
ATOM 1294 C CA . LEU A 1 163 ? 18.344 -7.066 -2.449 1 97.19 163 LEU A CA 1
ATOM 1295 C C . LEU A 1 163 ? 19.797 -6.633 -2.275 1 97.19 163 LEU A C 1
ATOM 1297 O O . LEU A 1 163 ? 20.062 -5.527 -1.798 1 97.19 163 LEU A O 1
ATOM 1301 N N . MET B 1 1 ? -8.711 28.078 21.672 1 63.03 1 MET B N 1
ATOM 1302 C CA . MET B 1 1 ? -8.461 28.5 20.281 1 63.03 1 MET B CA 1
ATOM 1303 C C . MET B 1 1 ? -9.68 28.234 19.406 1 63.03 1 MET B C 1
ATOM 1305 O O . MET B 1 1 ? -10.414 27.281 19.641 1 63.03 1 MET B O 1
ATOM 1309 N N . ASP B 1 2 ? -10.117 29.297 18.656 1 83.19 2 ASP B N 1
ATOM 1310 C CA . ASP B 1 2 ? -11.25 29.188 17.75 1 83.19 2 ASP B CA 1
ATOM 1311 C C . ASP B 1 2 ? -10.891 28.359 16.516 1 83.19 2 ASP B C 1
ATOM 1313 O O . ASP B 1 2 ? -10.18 28.828 15.633 1 83.19 2 ASP B O 1
ATOM 1317 N N . LEU B 1 3 ? -10.977 27.109 16.578 1 92.5 3 LEU B N 1
ATOM 1318 C CA . LEU B 1 3 ? -10.672 26.141 15.531 1 92.5 3 LEU B CA 1
ATOM 1319 C C . LEU B 1 3 ? -11.945 25.594 14.891 1 92.5 3 LEU B C 1
ATOM 1321 O O . LEU B 1 3 ? -12.852 25.156 15.594 1 92.5 3 LEU B O 1
ATOM 1325 N N . GLU B 1 4 ? -12.078 25.812 13.594 1 96.81 4 GLU B N 1
ATOM 1326 C CA . GLU B 1 4 ? -13.211 25.266 12.867 1 96.81 4 GLU B CA 1
ATOM 1327 C C . GLU B 1 4 ? -12.758 24.234 11.828 1 96.81 4 GLU B C 1
ATOM 1329 O O . GLU B 1 4 ? -11.844 24.516 11.039 1 96.81 4 GLU B O 1
ATOM 1334 N N . LEU B 1 5 ? -13.375 23.078 11.867 1 98.44 5 LEU B N 1
ATOM 1335 C CA . LEU B 1 5 ? -13.094 22.062 10.867 1 98.44 5 LEU B CA 1
ATOM 1336 C C . LEU B 1 5 ? -14.125 22.109 9.734 1 98.44 5 LEU B C 1
ATOM 1338 O O . LEU B 1 5 ? -15.328 22.078 9.992 1 98.44 5 LEU B O 1
ATOM 1342 N N . GLU B 1 6 ? -13.664 22.234 8.539 1 98.06 6 GLU B N 1
ATOM 1343 C CA . GLU B 1 6 ? -14.539 22.328 7.371 1 98.06 6 GLU B CA 1
ATOM 1344 C C . GLU B 1 6 ? -14.07 21.391 6.262 1 98.06 6 GLU B C 1
ATOM 1346 O O . GLU B 1 6 ? -12.875 21.109 6.145 1 98.06 6 GLU B O 1
ATOM 1351 N N . PRO B 1 7 ? -15.047 20.906 5.457 1 98.44 7 PRO B N 1
ATOM 1352 C CA . PRO B 1 7 ? -14.609 20.125 4.289 1 98.44 7 PRO B CA 1
ATOM 1353 C C . PRO B 1 7 ? -13.656 20.906 3.389 1 98.44 7 PRO B C 1
ATOM 1355 O O . PRO B 1 7 ? -13.828 22.125 3.205 1 98.44 7 PRO B O 1
ATOM 1358 N N . ILE B 1 8 ? -12.672 20.25 2.854 1 98.75 8 ILE B N 1
ATOM 1359 C CA . ILE B 1 8 ? -11.711 20.891 1.956 1 98.75 8 ILE B CA 1
ATOM 1360 C C . ILE B 1 8 ? -12.43 21.359 0.691 1 98.75 8 ILE B C 1
ATOM 1362 O O . ILE B 1 8 ? -13.281 20.656 0.152 1 98.75 8 ILE B O 1
ATOM 1366 N N . SER B 1 9 ? -12.094 22.547 0.207 1 97.69 9 SER B N 1
ATOM 1367 C CA . SER B 1 9 ? -12.594 23.062 -1.059 1 97.69 9 SER B CA 1
ATOM 1368 C C . SER B 1 9 ? -11.453 23.547 -1.948 1 97.69 9 SER B C 1
ATOM 1370 O O . SER B 1 9 ? -10.305 23.609 -1.514 1 97.69 9 SER B O 1
ATOM 1372 N N . SER B 1 10 ? -11.789 23.844 -3.201 1 97.88 10 SER B N 1
ATOM 1373 C CA . SER B 1 10 ? -10.781 24.312 -4.148 1 97.88 10 SER B CA 1
ATOM 1374 C C . SER B 1 10 ? -10.117 25.594 -3.672 1 97.88 10 SER B C 1
ATOM 1376 O O . SER B 1 10 ? -8.969 25.875 -4.027 1 97.88 10 SER B O 1
ATOM 1378 N N . GLU B 1 11 ? -10.773 26.344 -2.811 1 97.69 11 GLU B N 1
ATOM 1379 C CA . GLU B 1 11 ? -10.234 27.609 -2.301 1 97.69 11 GLU B CA 1
ATOM 1380 C C . GLU B 1 11 ? -9.062 27.359 -1.353 1 97.69 11 GLU B C 1
ATOM 1382 O O . GLU B 1 11 ? -8.312 28.281 -1.041 1 97.69 11 GLU B O 1
ATOM 1387 N N . ASP B 1 12 ? -8.93 26.125 -0.922 1 98.5 12 ASP B N 1
ATOM 1388 C CA . ASP B 1 12 ? -7.902 25.797 0.055 1 98.5 12 ASP B CA 1
ATOM 1389 C C . ASP B 1 12 ? -6.605 25.375 -0.636 1 98.5 12 ASP B C 1
ATOM 1391 O O . ASP B 1 12 ? -5.594 25.141 0.026 1 98.5 12 ASP B O 1
ATOM 1395 N N . ARG B 1 13 ? -6.59 25.344 -1.948 1 98.69 13 ARG B N 1
ATOM 1396 C CA . ARG B 1 13 ? -5.523 24.75 -2.758 1 98.69 13 ARG B CA 1
ATOM 1397 C C . ARG B 1 13 ? -4.168 25.344 -2.377 1 98.69 13 ARG B C 1
ATOM 1399 O O . ARG B 1 13 ? -3.256 24.609 -1.988 1 98.69 13 ARG B O 1
ATOM 1406 N N . GLU B 1 14 ? -4.039 26.594 -2.42 1 98.62 14 GLU B N 1
ATOM 1407 C CA . GLU B 1 14 ? -2.746 27.234 -2.234 1 98.62 14 GLU B CA 1
ATOM 1408 C C . GLU B 1 14 ? -2.211 27 -0.824 1 98.62 14 GLU B C 1
ATOM 1410 O O . GLU B 1 14 ? -1.043 26.656 -0.646 1 98.62 14 GLU B O 1
ATOM 1415 N N . GLU B 1 15 ? -3.031 27.172 0.19 1 98.75 15 GLU B N 1
ATOM 1416 C CA . GLU B 1 15 ? -2.592 27.047 1.575 1 98.75 15 GLU B CA 1
ATOM 1417 C C . GLU B 1 15 ? -2.23 25.594 1.906 1 98.75 15 GLU B C 1
ATOM 1419 O O . GLU B 1 15 ? -1.256 25.344 2.615 1 98.75 15 GLU B O 1
ATOM 1424 N N . ILE B 1 16 ? -2.998 24.656 1.348 1 98.88 16 ILE B N 1
ATOM 1425 C CA . ILE B 1 16 ? -2.732 23.25 1.595 1 98.88 16 ILE B CA 1
ATOM 1426 C C . ILE B 1 16 ? -1.396 22.859 0.965 1 98.88 16 ILE B C 1
ATOM 1428 O O . ILE B 1 16 ? -0.561 22.219 1.613 1 98.88 16 ILE B O 1
ATOM 1432 N N . VAL B 1 17 ? -1.202 23.297 -0.254 1 98.88 17 VAL B N 1
ATOM 1433 C CA . VAL B 1 17 ? 0.029 22.969 -0.962 1 98.88 17 VAL B CA 1
ATOM 1434 C C . VAL B 1 17 ? 1.222 23.609 -0.26 1 98.88 17 VAL B C 1
ATOM 1436 O O . VAL B 1 17 ? 2.289 23 -0.15 1 98.88 17 VAL B O 1
ATOM 1439 N N . GLU B 1 18 ? 1.023 24.766 0.261 1 98.75 18 GLU B N 1
ATOM 1440 C CA . GLU B 1 18 ? 2.096 25.453 0.973 1 98.75 18 GLU B CA 1
ATOM 1441 C C . GLU B 1 18 ? 2.455 24.719 2.266 1 98.75 18 GLU B C 1
ATOM 1443 O O . GLU B 1 18 ? 3.635 24.562 2.584 1 98.75 18 GLU B O 1
ATOM 1448 N N . ILE B 1 19 ? 1.467 24.344 2.971 1 98.81 19 ILE B N 1
ATOM 1449 C CA . ILE B 1 19 ? 1.725 23.578 4.188 1 98.81 19 ILE B CA 1
ATOM 1450 C C . ILE B 1 19 ? 2.486 22.297 3.848 1 98.81 19 ILE B C 1
ATOM 1452 O O . ILE B 1 19 ? 3.502 21.984 4.473 1 98.81 19 ILE B O 1
ATOM 1456 N N . PHE B 1 20 ? 2.018 21.594 2.816 1 98.88 20 PHE B N 1
ATOM 1457 C CA . PHE B 1 20 ? 2.65 20.344 2.422 1 98.88 20 PHE B CA 1
ATOM 1458 C C . PHE B 1 20 ? 4.094 20.578 1.997 1 98.88 20 PHE B C 1
ATOM 1460 O O . PHE B 1 20 ? 4.996 19.859 2.424 1 98.88 20 PHE B O 1
ATOM 1467 N N . ASN B 1 21 ? 4.301 21.609 1.262 1 98.88 21 ASN B N 1
ATOM 1468 C CA . ASN B 1 21 ? 5.633 21.891 0.734 1 98.88 21 ASN B CA 1
ATOM 1469 C C . ASN B 1 21 ? 6.598 22.312 1.842 1 98.88 21 ASN B C 1
ATOM 1471 O O . ASN B 1 21 ? 7.801 22.078 1.74 1 98.88 21 ASN B O 1
ATOM 1475 N N . PHE B 1 22 ? 6.105 22.922 2.871 1 98.81 22 PHE B N 1
ATOM 1476 C CA . PHE B 1 22 ? 6.984 23.156 4.008 1 98.81 22 PHE B CA 1
ATOM 1477 C C . PHE B 1 22 ? 7.613 21.859 4.492 1 98.81 22 PHE B C 1
ATOM 1479 O O . PHE B 1 22 ? 8.82 21.797 4.742 1 98.81 22 PHE B O 1
ATOM 1486 N N . TYR B 1 23 ? 6.824 20.844 4.609 1 98.69 23 TYR B N 1
ATOM 1487 C CA . TYR B 1 23 ? 7.309 19.562 5.129 1 98.69 23 TYR B CA 1
ATOM 1488 C C . TYR B 1 23 ? 8.148 18.828 4.09 1 98.69 23 TYR B C 1
ATOM 1490 O O . TYR B 1 23 ? 9.062 18.078 4.438 1 98.69 23 TYR B O 1
ATOM 1498 N N . VAL B 1 24 ? 7.82 19.047 2.791 1 98.75 24 VAL B N 1
ATOM 1499 C CA . VAL B 1 24 ? 8.695 18.531 1.739 1 98.75 24 VAL B CA 1
ATOM 1500 C C . VAL B 1 24 ? 10.109 19.094 1.931 1 98.75 24 VAL B C 1
ATOM 1502 O O . VAL B 1 24 ? 11.086 18.344 1.911 1 98.75 24 VAL B O 1
ATOM 1505 N N . ASP B 1 25 ? 10.156 20.344 2.297 1 98.56 25 ASP B N 1
ATOM 1506 C CA . ASP B 1 25 ? 11.43 21.062 2.342 1 98.56 25 ASP B CA 1
ATOM 1507 C C . ASP B 1 25 ? 12.172 20.781 3.646 1 98.56 25 ASP B C 1
ATOM 1509 O O . ASP B 1 25 ? 13.398 20.875 3.699 1 98.56 25 ASP B O 1
ATOM 1513 N N . ASN B 1 26 ? 11.406 20.391 4.641 1 98.44 26 ASN B N 1
ATOM 1514 C CA . ASN B 1 26 ? 12.062 20.578 5.934 1 98.44 26 ASN B CA 1
ATOM 1515 C C . ASN B 1 26 ? 12.016 19.312 6.777 1 98.44 26 ASN B C 1
ATOM 1517 O O . ASN B 1 26 ? 12.539 19.281 7.891 1 98.44 26 ASN B O 1
ATOM 1521 N N . SER B 1 27 ? 11.445 18.25 6.23 1 98.25 27 SER B N 1
ATOM 1522 C CA . SER B 1 27 ? 11.281 17.094 7.109 1 98.25 27 SER B CA 1
ATOM 1523 C C . SER B 1 27 ? 11.055 15.812 6.309 1 98.25 27 SER B C 1
ATOM 1525 O O . SER B 1 27 ? 11.062 15.836 5.074 1 98.25 27 SER B O 1
ATOM 1527 N N . PHE B 1 28 ? 10.914 14.703 6.98 1 98.38 28 PHE B N 1
ATOM 1528 C CA . PHE B 1 28 ? 10.578 13.422 6.379 1 98.38 28 PHE B CA 1
ATOM 1529 C C . PHE B 1 28 ? 9.094 13.117 6.547 1 98.38 28 PHE B C 1
ATOM 1531 O O . PHE B 1 28 ? 8.648 12.008 6.258 1 98.38 28 PHE B O 1
ATOM 1538 N N . ALA B 1 29 ? 8.352 14.141 6.996 1 98.44 29 ALA B N 1
ATOM 1539 C CA . ALA B 1 29 ? 6.914 13.945 7.168 1 98.44 29 ALA B CA 1
ATOM 1540 C C . ALA B 1 29 ? 6.215 13.805 5.82 1 98.44 29 ALA B C 1
ATOM 1542 O O . ALA B 1 29 ? 5.238 13.062 5.695 1 98.44 29 ALA B O 1
ATOM 1543 N N . ALA B 1 30 ? 6.727 14.602 4.84 1 98.56 30 ALA B N 1
ATOM 1544 C CA . ALA B 1 30 ? 6.305 14.469 3.449 1 98.56 30 ALA B CA 1
ATOM 1545 C C . ALA B 1 30 ? 7.352 13.719 2.629 1 98.56 30 ALA B C 1
ATOM 1547 O O . ALA B 1 30 ? 8.547 14 2.736 1 98.56 30 ALA B O 1
ATOM 1548 N N . PHE B 1 31 ? 6.992 12.867 1.787 1 98.5 31 PHE B N 1
ATOM 1549 C CA . PHE B 1 31 ? 7.91 11.914 1.163 1 98.5 31 PHE B CA 1
ATOM 1550 C C . PHE B 1 31 ? 8.625 12.555 -0.018 1 98.5 31 PHE B C 1
ATOM 1552 O O . PHE B 1 31 ? 9.805 12.281 -0.257 1 98.5 31 PHE B O 1
ATOM 1559 N N . PRO B 1 32 ? 7.992 13.492 -0.783 1 98.06 32 PRO B N 1
ATOM 1560 C CA . PRO B 1 32 ? 8.711 14.039 -1.934 1 98.06 32 PRO B CA 1
ATOM 1561 C C . PRO B 1 32 ? 9.961 14.82 -1.531 1 98.06 32 PRO B C 1
ATOM 1563 O O . PRO B 1 32 ? 10 15.422 -0.458 1 98.06 32 PRO B O 1
ATOM 1566 N N . GLU B 1 33 ? 10.922 14.734 -2.389 1 96.69 33 GLU B N 1
ATOM 1567 C CA . GLU B 1 33 ? 12.164 15.477 -2.189 1 96.69 33 GLU B CA 1
ATOM 1568 C C . GLU B 1 33 ? 12.07 16.875 -2.787 1 96.69 33 GLU B C 1
ATOM 1570 O O . GLU B 1 33 ? 12.711 17.812 -2.303 1 96.69 33 GLU B O 1
ATOM 1575 N N . ASP B 1 34 ? 11.242 17 -3.83 1 97.56 34 ASP B N 1
ATOM 1576 C CA . ASP B 1 34 ? 11.039 18.297 -4.492 1 97.56 34 ASP B CA 1
ATOM 1577 C C . ASP B 1 34 ? 9.625 18.812 -4.254 1 97.56 34 ASP B C 1
ATOM 1579 O O . ASP B 1 34 ? 8.672 18.031 -4.195 1 97.56 34 ASP B O 1
ATOM 1583 N N . ARG B 1 35 ? 9.508 20.078 -4.18 1 98.38 35 ARG B N 1
ATOM 1584 C CA . ARG B 1 35 ? 8.211 20.703 -3.973 1 98.38 35 ARG B CA 1
ATOM 1585 C C . ARG B 1 35 ? 7.203 20.25 -5.023 1 98.38 35 ARG B C 1
ATOM 1587 O O . ARG B 1 35 ? 7.566 20.031 -6.184 1 98.38 35 ARG B O 1
ATOM 1594 N N . VAL B 1 36 ? 6.008 20.156 -4.605 1 98.25 36 VAL B N 1
ATOM 1595 C CA . VAL B 1 36 ? 4.945 19.734 -5.516 1 98.25 36 VAL B CA 1
ATOM 1596 C C . VAL B 1 36 ? 4.207 20.953 -6.051 1 98.25 36 VAL B C 1
ATOM 1598 O O . VAL B 1 36 ? 4.117 21.984 -5.371 1 98.25 36 VAL B O 1
ATOM 1601 N N . PRO B 1 37 ? 3.715 20.859 -7.211 1 98.12 37 PRO B N 1
ATOM 1602 C CA . PRO B 1 37 ? 2.961 21.969 -7.805 1 98.12 37 PRO B CA 1
ATOM 1603 C C . PRO B 1 37 ? 1.517 22.031 -7.309 1 98.12 37 PRO B C 1
ATOM 1605 O O . PRO B 1 37 ? 1.076 21.141 -6.566 1 98.12 37 PRO B O 1
ATOM 1608 N N . GLY B 1 38 ? 0.782 23.078 -7.711 1 97.75 38 GLY B N 1
ATOM 1609 C CA . GLY B 1 38 ? -0.62 23.234 -7.352 1 97.75 38 GLY B CA 1
ATOM 1610 C C . GLY B 1 38 ? -1.469 22.047 -7.754 1 97.75 38 GLY B C 1
ATOM 1611 O O . GLY B 1 38 ? -2.449 21.719 -7.082 1 97.75 38 GLY B O 1
ATOM 1612 N N . LYS B 1 39 ? -1.092 21.359 -8.812 1 97.38 39 LYS B N 1
ATOM 1613 C CA . LYS B 1 39 ? -1.837 20.219 -9.328 1 97.38 39 LYS B CA 1
ATOM 1614 C C . LYS B 1 39 ? -1.813 19.062 -8.344 1 97.38 39 LYS B C 1
ATOM 1616 O O . LYS B 1 39 ? -2.629 18.141 -8.445 1 97.38 39 LYS B O 1
ATOM 1621 N N . PHE B 1 40 ? -0.844 19.094 -7.52 1 97.69 40 PHE B N 1
ATOM 1622 C CA . PHE B 1 40 ? -0.788 18.078 -6.473 1 97.69 40 PHE B CA 1
ATOM 1623 C C . PHE B 1 40 ? -2.084 18.062 -5.672 1 97.69 40 PHE B C 1
ATOM 1625 O O . PHE B 1 40 ? -2.543 17 -5.254 1 97.69 40 PHE B O 1
ATOM 1632 N N . PHE B 1 41 ? -2.66 19.203 -5.473 1 98.62 41 PHE B N 1
ATOM 1633 C CA . PHE B 1 41 ? -3.934 19.312 -4.77 1 98.62 41 PHE B CA 1
ATOM 1634 C C . PHE B 1 41 ? -5 18.469 -5.445 1 98.62 41 PHE B C 1
ATOM 1636 O O . PHE B 1 41 ? -5.766 17.766 -4.773 1 98.62 41 PHE B O 1
ATOM 1643 N N . ASP B 1 42 ? -5.043 18.469 -6.727 1 98.25 42 ASP B N 1
ATOM 1644 C CA . ASP B 1 42 ? -6.027 17.688 -7.465 1 98.25 42 ASP B CA 1
ATOM 1645 C C . ASP B 1 42 ? -5.812 16.188 -7.25 1 98.25 42 ASP B C 1
ATOM 1647 O O . ASP B 1 42 ? -6.773 15.43 -7.145 1 98.25 42 ASP B O 1
ATOM 1651 N N . LEU B 1 43 ? -4.602 15.805 -7.199 1 96.81 43 LEU B N 1
ATOM 1652 C CA . LEU B 1 43 ? -4.266 14.406 -6.945 1 96.81 43 LEU B CA 1
ATOM 1653 C C . LEU B 1 43 ? -4.695 13.992 -5.543 1 96.81 43 LEU B C 1
ATOM 1655 O O . LEU B 1 43 ? -5.234 12.898 -5.352 1 96.81 43 LEU B O 1
ATOM 1659 N N . LEU B 1 44 ? -4.43 14.867 -4.594 1 97.31 44 LEU B N 1
ATOM 1660 C CA . LEU B 1 44 ? -4.84 14.617 -3.219 1 97.31 44 LEU B CA 1
ATOM 1661 C C . LEU B 1 44 ? -6.352 14.438 -3.129 1 97.31 44 LEU B C 1
ATOM 1663 O O . LEU B 1 44 ? -6.836 13.5 -2.49 1 97.31 44 LEU B O 1
ATOM 1667 N N . MET B 1 45 ? -7.078 15.305 -3.797 1 98.12 45 MET B N 1
ATOM 1668 C CA . MET B 1 45 ? -8.539 15.273 -3.762 1 98.12 45 MET B CA 1
ATOM 1669 C C . MET B 1 45 ? -9.07 14.031 -4.48 1 98.12 45 MET B C 1
ATOM 1671 O O . MET B 1 45 ? -10.031 13.414 -4.027 1 98.12 45 MET B O 1
ATOM 1675 N N . GLU B 1 46 ? -8.398 13.695 -5.555 1 97.56 46 GLU B N 1
ATOM 1676 C CA . GLU B 1 46 ? -8.789 12.484 -6.262 1 97.56 46 GLU B CA 1
ATOM 1677 C C . GLU B 1 46 ? -8.562 11.242 -5.402 1 97.56 46 GLU B C 1
ATOM 1679 O O . GLU B 1 46 ? -9.414 10.352 -5.348 1 97.56 46 GLU B O 1
ATOM 1684 N N . ALA B 1 47 ? -7.477 11.211 -4.77 1 96.19 47 ALA B N 1
ATOM 1685 C CA . ALA B 1 47 ? -7.133 10.078 -3.916 1 96.19 47 ALA B CA 1
ATOM 1686 C C . ALA B 1 47 ? -8.125 9.938 -2.764 1 96.19 47 ALA B C 1
ATOM 1688 O O . ALA B 1 47 ? -8.383 8.828 -2.289 1 96.19 47 ALA B O 1
ATOM 1689 N N . SER B 1 48 ? -8.648 11.039 -2.303 1 97.81 48 SER B N 1
ATOM 1690 C CA . SER B 1 48 ? -9.547 11.023 -1.149 1 97.81 48 SER B CA 1
ATOM 1691 C C . SER B 1 48 ? -11.008 11 -1.583 1 97.81 48 SER B C 1
ATOM 1693 O O . SER B 1 48 ? -11.906 11.148 -0.755 1 97.81 48 SER B O 1
ATOM 1695 N N . ARG B 1 49 ? -11.297 10.867 -2.879 1 96.81 49 ARG B N 1
ATOM 1696 C CA . ARG B 1 49 ? -12.672 10.875 -3.373 1 96.81 49 ARG B CA 1
ATOM 1697 C C . ARG B 1 49 ? -13.516 9.82 -2.67 1 96.81 49 ARG B C 1
ATOM 1699 O O . ARG B 1 49 ? -13.125 8.648 -2.617 1 96.81 49 ARG B O 1
ATOM 1706 N N . GLY B 1 50 ? -14.633 10.297 -2.135 1 96.44 50 GLY B N 1
ATOM 1707 C CA . GLY B 1 50 ? -15.523 9.383 -1.436 1 96.44 50 GLY B CA 1
ATOM 1708 C C . GLY B 1 50 ? -15.172 9.219 0.031 1 96.44 50 GLY B C 1
ATOM 1709 O O . GLY B 1 50 ? -15.867 8.5 0.761 1 96.44 50 GLY B O 1
ATOM 1710 N N . TYR B 1 51 ? -14.125 9.812 0.485 1 98.44 51 TYR B N 1
ATOM 1711 C CA . TYR B 1 51 ? -13.672 9.773 1.872 1 98.44 51 TYR B CA 1
ATOM 1712 C C . TYR B 1 51 ? -13.664 11.172 2.48 1 98.44 51 TYR B C 1
ATOM 1714 O O . TYR B 1 51 ? -13.656 12.172 1.757 1 98.44 51 TYR B O 1
ATOM 1722 N N . PRO B 1 52 ? -13.664 11.297 3.76 1 98.5 52 PRO B N 1
ATOM 1723 C CA . PRO B 1 52 ? -13.672 12.609 4.41 1 98.5 52 PRO B CA 1
ATOM 1724 C C . PRO B 1 52 ? -12.328 13.328 4.293 1 98.5 52 PRO B C 1
ATOM 1726 O O . PRO B 1 52 ? -11.273 12.688 4.348 1 98.5 52 PRO B O 1
ATOM 1729 N N . ALA B 1 53 ? -12.391 14.57 4.105 1 98.88 53 ALA B N 1
ATOM 1730 C CA . ALA B 1 53 ? -11.25 15.477 4.039 1 98.88 53 ALA B CA 1
ATOM 1731 C C . ALA B 1 53 ? -11.602 16.844 4.613 1 98.88 53 ALA B C 1
ATOM 1733 O O . ALA B 1 53 ? -12.602 17.453 4.215 1 98.88 53 ALA B O 1
ATOM 1734 N N . PHE B 1 54 ? -10.742 17.328 5.551 1 98.88 54 PHE B N 1
ATOM 1735 C CA . PHE B 1 54 ? -11.086 18.547 6.246 1 98.88 54 PHE B CA 1
ATOM 1736 C C . PHE B 1 54 ? -9.875 19.484 6.336 1 98.88 54 PHE B C 1
ATOM 1738 O O . PHE B 1 54 ? -8.734 19.016 6.359 1 98.88 54 PHE B O 1
ATOM 1745 N N . VAL B 1 55 ? -10.188 20.75 6.422 1 98.75 55 VAL B N 1
ATOM 1746 C CA . VAL B 1 55 ? -9.227 21.75 6.875 1 98.75 55 VAL B CA 1
ATOM 1747 C C . VAL B 1 55 ? -9.602 22.234 8.273 1 98.75 55 VAL B C 1
ATOM 1749 O O . VAL B 1 55 ? -10.781 22.234 8.633 1 98.75 55 VAL B O 1
ATOM 1752 N N . ALA B 1 56 ? -8.594 22.5 9.031 1 98.69 56 ALA B N 1
ATOM 1753 C CA . ALA B 1 56 ? -8.742 23.281 10.266 1 98.69 56 ALA B CA 1
ATOM 1754 C C . ALA B 1 56 ? -8.461 24.75 10.023 1 98.69 56 ALA B C 1
ATOM 1756 O O . ALA B 1 56 ? -7.375 25.125 9.562 1 98.69 56 ALA B O 1
ATOM 1757 N N . ARG B 1 57 ? -9.414 25.609 10.375 1 97.5 57 ARG B N 1
ATOM 1758 C CA . ARG B 1 57 ? -9.273 27.047 10.148 1 97.5 57 ARG B CA 1
ATOM 1759 C C . ARG B 1 57 ? -9.141 27.797 11.469 1 97.5 57 ARG B C 1
ATOM 1761 O O . ARG B 1 57 ? -9.836 27.484 12.438 1 97.5 57 ARG B O 1
ATOM 1768 N N . GLY B 1 58 ? -8.227 28.781 11.367 1 95.44 58 GLY B N 1
ATOM 1769 C CA . GLY B 1 58 ? -8.086 29.688 12.508 1 95.44 58 GLY B CA 1
ATOM 1770 C C . GLY B 1 58 ? -9.086 30.828 12.492 1 95.44 58 GLY B C 1
ATOM 1771 O O . GLY B 1 58 ? -9.945 30.891 11.617 1 95.44 58 GLY B O 1
ATOM 1772 N N . ALA B 1 59 ? -8.953 31.688 13.438 1 92.38 59 ALA B N 1
ATOM 1773 C CA . ALA B 1 59 ? -9.883 32.781 13.648 1 92.38 59 ALA B CA 1
ATOM 1774 C C . ALA B 1 59 ? -9.898 33.719 12.453 1 92.38 59 ALA B C 1
ATOM 1776 O O . ALA B 1 59 ? -10.914 34.375 12.164 1 92.38 59 ALA B O 1
ATOM 1777 N N . ARG B 1 60 ? -8.844 33.844 11.734 1 93 60 ARG B N 1
ATOM 1778 C CA . ARG B 1 60 ? -8.75 34.781 10.609 1 93 60 ARG B CA 1
ATOM 1779 C C . ARG B 1 60 ? -9.047 34.062 9.297 1 93 60 ARG B C 1
ATOM 1781 O O . ARG B 1 60 ? -8.812 34.625 8.219 1 93 60 ARG B O 1
ATOM 1788 N N . GLY B 1 61 ? -9.398 32.812 9.367 1 94.25 61 GLY B N 1
ATOM 1789 C CA . GLY B 1 61 ? -9.781 32.062 8.172 1 94.25 61 GLY B CA 1
ATOM 1790 C C . GLY B 1 61 ? -8.625 31.312 7.547 1 94.25 61 GLY B C 1
ATOM 1791 O O . GLY B 1 61 ? -8.812 30.594 6.57 1 94.25 61 GLY B O 1
ATOM 1792 N N . GLN B 1 62 ? -7.477 31.453 8.102 1 95.94 62 GLN B N 1
ATOM 1793 C CA . GLN B 1 62 ? -6.297 30.797 7.547 1 95.94 62 GLN B CA 1
ATOM 1794 C C . GLN B 1 62 ? -6.312 29.297 7.824 1 95.94 62 GLN B C 1
ATOM 1796 O O . GLN B 1 62 ? -6.77 28.875 8.883 1 95.94 62 GLN B O 1
ATOM 1801 N N . VAL B 1 63 ? -5.848 28.562 6.879 1 98.25 63 VAL B N 1
ATOM 1802 C CA . VAL B 1 63 ? -5.738 27.109 7.07 1 98.25 63 VAL B CA 1
ATOM 1803 C C . VAL B 1 63 ? -4.598 26.812 8.039 1 98.25 63 VAL B C 1
ATOM 1805 O O . VAL B 1 63 ? -3.449 27.172 7.793 1 98.25 63 VAL B O 1
ATOM 1808 N N . LEU B 1 64 ? -4.906 26.125 9.125 1 98.44 64 LEU B N 1
ATOM 1809 C CA . LEU B 1 64 ? -3.928 25.781 10.148 1 98.44 64 LEU B CA 1
ATOM 1810 C C . LEU B 1 64 ? -3.473 24.328 10.008 1 98.44 64 LEU B C 1
ATOM 1812 O O . LEU B 1 64 ? -2.479 23.922 10.609 1 98.44 64 LEU B O 1
ATOM 1816 N N . GLY B 1 65 ? -4.109 23.531 9.227 1 98.75 65 GLY B N 1
ATOM 1817 C CA . GLY B 1 65 ? -3.824 22.141 8.938 1 98.75 65 GLY B CA 1
ATOM 1818 C C . GLY B 1 65 ? -4.895 21.469 8.094 1 98.75 65 GLY B C 1
ATOM 1819 O O . GLY B 1 65 ? -5.945 22.062 7.84 1 98.75 65 GLY B O 1
ATOM 1820 N N . PHE B 1 66 ? -4.582 20.344 7.598 1 98.88 66 PHE B N 1
ATOM 1821 C CA . PHE B 1 66 ? -5.555 19.562 6.84 1 98.88 66 PHE B CA 1
ATOM 1822 C C . PHE B 1 66 ? -5.355 18.062 7.074 1 98.88 66 PHE B C 1
ATOM 1824 O O . PHE B 1 66 ? -4.285 17.641 7.508 1 98.88 66 PHE B O 1
ATOM 1831 N N . GLY B 1 67 ? -6.32 17.344 6.93 1 98.81 67 GLY B N 1
ATOM 1832 C CA . GLY B 1 67 ? -6.328 15.891 7.023 1 98.81 67 GLY B CA 1
ATOM 1833 C C . GLY B 1 67 ? -7.32 15.234 6.0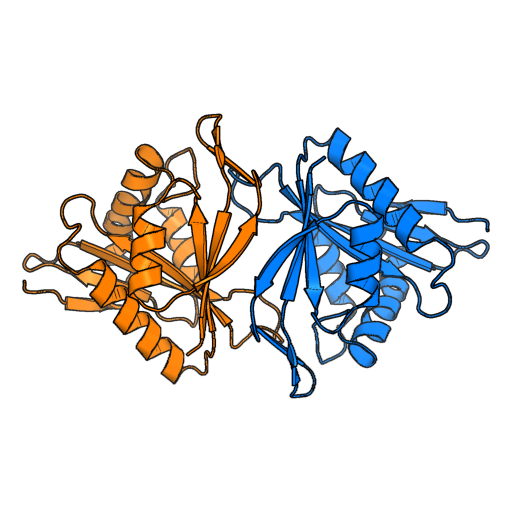82 1 98.81 67 GLY B C 1
ATOM 1834 O O . GLY B 1 67 ? -8.344 15.828 5.738 1 98.81 67 GLY B O 1
ATOM 1835 N N . LEU B 1 68 ? -7.016 14.086 5.672 1 98.88 68 LEU B N 1
ATOM 1836 C CA . LEU B 1 68 ? -7.918 13.344 4.797 1 98.88 68 LEU B CA 1
ATOM 1837 C C . LEU B 1 68 ? -7.742 11.844 4.977 1 98.88 68 LEU B C 1
ATOM 1839 O O . LEU B 1 68 ? -6.719 11.391 5.5 1 98.88 68 LEU B O 1
ATOM 1843 N N . LEU B 1 69 ? -8.766 11.133 4.695 1 98.88 69 LEU B N 1
ATOM 1844 C CA . LEU B 1 69 ? -8.695 9.688 4.488 1 98.88 69 LEU B CA 1
ATOM 1845 C C . LEU B 1 69 ? -8.68 9.359 2.998 1 98.88 69 LEU B C 1
ATOM 1847 O O . LEU B 1 69 ? -9.195 10.117 2.18 1 98.88 69 LEU B O 1
ATOM 1851 N N . ARG B 1 70 ? -8.062 8.297 2.656 1 98.44 70 ARG B N 1
ATOM 1852 C CA . ARG B 1 70 ? -8.109 7.723 1.315 1 98.44 70 ARG B CA 1
ATOM 1853 C C . ARG B 1 70 ? -8.211 6.203 1.376 1 98.44 70 ARG B C 1
ATOM 1855 O O . ARG B 1 70 ? -7.996 5.602 2.432 1 98.44 70 ARG B O 1
ATOM 1862 N N . SER B 1 71 ? -8.562 5.672 0.209 1 97.69 71 SER B N 1
ATOM 1863 C CA . SER B 1 71 ? -8.578 4.215 0.133 1 97.69 71 SER B CA 1
ATOM 1864 C C . SER B 1 71 ? -7.191 3.633 0.37 1 97.69 71 SER B C 1
ATOM 1866 O O . SER B 1 71 ? -6.203 4.141 -0.159 1 97.69 71 SER B O 1
ATOM 1868 N N . HIS B 1 72 ? -7.141 2.576 1.179 1 97.81 72 HIS B N 1
ATOM 1869 C CA . HIS B 1 72 ? -5.883 1.861 1.374 1 97.81 72 HIS B CA 1
ATOM 1870 C C . HIS B 1 72 ? -5.512 1.057 0.134 1 97.81 72 HIS B C 1
ATOM 1872 O O . HIS B 1 72 ? -4.332 0.949 -0.208 1 97.81 72 HIS B O 1
ATOM 1878 N N . HIS B 1 73 ? -6.449 0.517 -0.499 1 96.56 73 HIS B N 1
ATOM 1879 C CA . HIS B 1 73 ? -6.312 -0.398 -1.627 1 96.56 73 HIS B CA 1
ATOM 1880 C C . HIS B 1 73 ? -7.555 -0.372 -2.51 1 96.56 73 HIS B C 1
ATOM 1882 O O . HIS B 1 73 ? -8.68 -0.328 -2.004 1 96.56 73 HIS B O 1
ATOM 1888 N N . PRO B 1 74 ? -7.375 -0.457 -3.811 1 92.75 74 PRO B N 1
ATOM 1889 C CA . PRO B 1 74 ? -8.523 -0.275 -4.703 1 92.75 74 PRO B CA 1
ATOM 1890 C C . PRO B 1 74 ? -9.445 -1.491 -4.73 1 92.75 74 PRO B C 1
ATOM 1892 O O . PRO B 1 74 ? -10.602 -1.389 -5.164 1 92.75 74 PRO B O 1
ATOM 1895 N N . MET B 1 75 ? -9.062 -2.635 -4.316 1 95.56 75 MET B N 1
ATOM 1896 C CA . MET B 1 75 ? -9.867 -3.85 -4.402 1 95.56 75 MET B CA 1
ATOM 1897 C C . MET B 1 75 ? -10.984 -3.836 -3.363 1 95.56 75 MET B C 1
ATOM 1899 O O . MET B 1 75 ? -10.766 -3.441 -2.217 1 95.56 75 MET B O 1
ATOM 1903 N N . PRO B 1 76 ? -12.125 -4.398 -3.701 1 96.75 76 PRO B N 1
ATOM 1904 C CA . PRO B 1 76 ? -13.273 -4.406 -2.795 1 96.75 76 PRO B CA 1
ATOM 1905 C C . PRO B 1 76 ? -12.984 -5.121 -1.479 1 96.75 76 PRO B C 1
ATOM 1907 O O . PRO B 1 76 ? -13.547 -4.766 -0.441 1 96.75 76 PRO B O 1
ATOM 1910 N N . ALA B 1 77 ? -12.117 -6.066 -1.493 1 97.94 77 ALA B N 1
ATOM 1911 C CA . ALA B 1 77 ? -11.773 -6.824 -0.293 1 97.94 77 ALA B CA 1
ATOM 1912 C C . ALA B 1 77 ? -11.242 -5.906 0.803 1 97.94 77 ALA B C 1
ATOM 1914 O O . ALA B 1 77 ? -11.258 -6.266 1.983 1 97.94 77 ALA B O 1
ATOM 1915 N N . PHE B 1 78 ? -10.836 -4.672 0.395 1 98.5 78 PHE B N 1
ATOM 1916 C CA . PHE B 1 78 ? -10.203 -3.758 1.337 1 98.5 78 PHE B CA 1
ATOM 1917 C C . PHE B 1 78 ? -11.039 -2.498 1.513 1 98.5 78 PHE B C 1
ATOM 1919 O O . PHE B 1 78 ? -10.531 -1.462 1.946 1 98.5 78 PHE B O 1
ATOM 1926 N N . SER B 1 79 ? -12.375 -2.51 1.2 1 97.5 79 SER B N 1
ATOM 1927 C CA . SER B 1 79 ? -13.25 -1.344 1.17 1 97.5 79 SER B CA 1
ATOM 1928 C C . SER B 1 79 ? -13.477 -0.785 2.57 1 97.5 79 SER B C 1
ATOM 1930 O O . SER B 1 79 ? -13.898 0.362 2.727 1 97.5 79 SER B O 1
ATOM 1932 N N . ARG B 1 80 ? -13.148 -1.568 3.625 1 98.19 80 ARG B N 1
ATOM 1933 C CA . ARG B 1 80 ? -13.391 -1.131 4.996 1 98.19 80 ARG B CA 1
ATOM 1934 C C . ARG B 1 80 ? -12.109 -0.622 5.645 1 98.19 80 ARG B C 1
ATOM 1936 O O . ARG B 1 80 ? -12.055 -0.438 6.863 1 98.19 80 ARG B O 1
ATOM 1943 N N . THR B 1 81 ? -11.062 -0.439 4.875 1 98.81 81 THR B N 1
ATOM 1944 C CA . THR B 1 81 ? -9.773 0.025 5.383 1 98.81 81 THR B CA 1
ATOM 1945 C C . THR B 1 81 ? -9.344 1.311 4.68 1 98.81 81 THR B C 1
ATOM 1947 O O . THR B 1 81 ? -9.336 1.378 3.447 1 98.81 81 THR B O 1
ATOM 1950 N N . ALA B 1 82 ? -9 2.299 5.434 1 98.81 82 ALA B N 1
ATOM 1951 C CA . ALA B 1 82 ? -8.562 3.582 4.891 1 98.81 82 ALA B CA 1
ATOM 1952 C C . ALA B 1 82 ? -7.172 3.949 5.406 1 98.81 82 ALA B C 1
ATOM 1954 O O . ALA B 1 82 ? -6.652 3.312 6.324 1 98.81 82 ALA B O 1
ATOM 1955 N N . GLU B 1 83 ? -6.551 4.895 4.789 1 98.88 83 GLU B N 1
ATOM 1956 C CA . GLU B 1 83 ? -5.312 5.52 5.246 1 98.88 83 GLU B CA 1
ATOM 1957 C C . GLU B 1 83 ? -5.535 6.98 5.621 1 98.88 83 GLU B C 1
ATOM 1959 O O . GLU B 1 83 ? -6.281 7.691 4.945 1 98.88 83 GLU B O 1
ATOM 1964 N N . ILE B 1 84 ? -4.887 7.414 6.652 1 98.94 84 ILE B N 1
ATOM 1965 C CA . ILE B 1 84 ? -5.066 8.766 7.164 1 98.94 84 ILE B CA 1
ATOM 1966 C C . ILE B 1 84 ? -3.811 9.594 6.902 1 98.94 84 ILE B C 1
ATOM 1968 O O . ILE B 1 84 ? -2.691 9.086 7.02 1 98.94 84 ILE B O 1
ATOM 1972 N N . THR B 1 85 ? -3.953 10.805 6.488 1 98.62 85 THR B N 1
ATOM 1973 C CA . THR B 1 85 ? -2.918 11.812 6.312 1 98.62 85 THR B CA 1
ATOM 1974 C C . THR B 1 85 ? -3.305 13.109 7.02 1 98.62 85 THR B C 1
ATOM 1976 O O . THR B 1 85 ? -4.434 13.586 6.883 1 98.62 85 THR B O 1
ATOM 1979 N N . ILE B 1 86 ? -2.42 13.672 7.805 1 98.81 86 ILE B N 1
ATOM 1980 C CA . ILE B 1 86 ? -2.666 14.922 8.508 1 98.81 86 ILE B CA 1
ATOM 1981 C C . ILE B 1 86 ? -1.406 15.789 8.484 1 98.81 86 ILE B C 1
ATOM 1983 O O . ILE B 1 86 ? -0.309 15.305 8.773 1 98.81 86 ILE B O 1
ATOM 1987 N N . PHE B 1 87 ? -1.562 16.984 8.141 1 98.88 87 PHE B N 1
ATOM 1988 C CA . PHE B 1 87 ? -0.508 17.984 8.219 1 98.88 87 PHE B CA 1
ATOM 1989 C C . PHE B 1 87 ? -1.003 19.234 8.938 1 98.88 87 PHE B C 1
ATOM 1991 O O . PHE B 1 87 ? -2.129 19.688 8.711 1 98.88 87 PHE B O 1
ATOM 1998 N N . VAL B 1 88 ? -0.209 19.734 9.797 1 98.75 88 VAL B N 1
ATOM 1999 C CA . VAL B 1 88 ? -0.507 20.953 10.539 1 98.75 88 VAL B CA 1
ATOM 2000 C C . VAL B 1 88 ? 0.524 22.031 10.203 1 98.75 88 VAL B C 1
ATOM 2002 O O . VAL B 1 88 ? 1.713 21.734 10.062 1 98.75 88 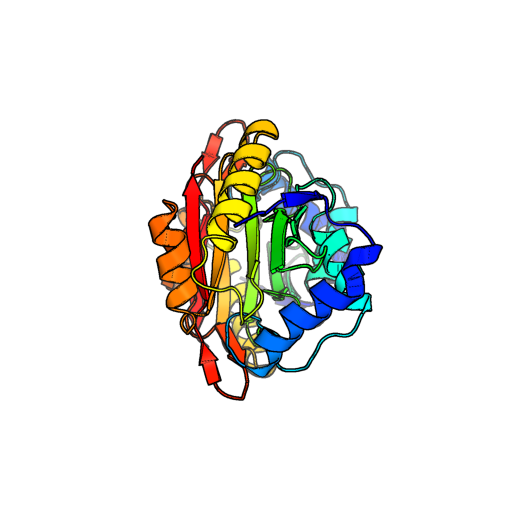VAL B O 1
ATOM 2005 N N . HIS B 1 89 ? 0.043 23.219 10.062 1 98.31 89 HIS B N 1
ATOM 2006 C CA . HIS B 1 89 ? 0.964 24.312 9.828 1 98.31 89 HIS B CA 1
ATOM 2007 C C . HIS B 1 89 ? 2.098 24.328 10.844 1 98.31 89 HIS B C 1
ATOM 2009 O O . HIS B 1 89 ? 1.862 24.125 12.039 1 98.31 89 HIS B O 1
ATOM 2015 N N . PRO B 1 90 ? 3.311 24.562 10.359 1 97.12 90 PRO B N 1
ATOM 2016 C CA . PRO B 1 90 ? 4.461 24.422 11.25 1 97.12 90 PRO B CA 1
ATOM 2017 C C . PRO B 1 90 ? 4.383 25.359 12.461 1 97.12 90 PRO B C 1
ATOM 2019 O O . PRO B 1 90 ? 4.855 25.016 13.547 1 97.12 90 PRO B O 1
ATOM 2022 N N . GLU B 1 91 ? 3.74 26.422 12.336 1 95.81 91 GLU B N 1
ATOM 2023 C CA . GLU B 1 91 ? 3.664 27.406 13.414 1 95.81 91 GLU B CA 1
ATOM 2024 C C . GLU B 1 91 ? 2.488 27.109 14.344 1 95.81 91 GLU B C 1
ATOM 2026 O O . GLU B 1 91 ? 2.291 27.812 15.344 1 95.81 91 GLU B O 1
ATOM 2031 N N . SER B 1 92 ? 1.741 26.125 14.094 1 95.12 92 SER B N 1
ATOM 2032 C CA . SER B 1 92 ? 0.529 25.844 14.859 1 95.12 92 SER B CA 1
ATOM 2033 C C . SER B 1 92 ? 0.571 24.438 15.469 1 95.12 92 SER B C 1
ATOM 2035 O O . SER B 1 92 ? -0.464 23.906 15.859 1 95.12 92 SER B O 1
ATOM 2037 N N . ARG B 1 93 ? 1.729 23.922 15.531 1 93.75 93 ARG B N 1
ATOM 2038 C CA . ARG B 1 93 ? 1.885 22.578 16.109 1 93.75 93 ARG B CA 1
ATOM 2039 C C . ARG B 1 93 ? 1.77 22.625 17.625 1 93.75 93 ARG B C 1
ATOM 2041 O O . ARG B 1 93 ? 1.995 23.672 18.25 1 93.75 93 ARG B O 1
ATOM 2048 N N . GLY B 1 94 ? 1.361 21.5 18.125 1 92.31 94 GLY B N 1
ATOM 2049 C CA . GLY B 1 94 ? 1.289 21.391 19.578 1 92.31 94 GLY B CA 1
ATOM 2050 C C . GLY B 1 94 ? 0.076 22.078 20.172 1 92.31 94 GLY B C 1
ATOM 2051 O O . GLY B 1 94 ? 0.011 22.297 21.391 1 92.31 94 GLY B O 1
ATOM 2052 N N . MET B 1 95 ? -0.861 22.438 19.344 1 94 95 MET B N 1
ATOM 2053 C CA . MET B 1 95 ? -2.023 23.188 19.797 1 94 95 MET B CA 1
ATOM 2054 C C . MET B 1 95 ? -3.291 22.344 19.703 1 94 95 MET B C 1
ATOM 2056 O O . MET B 1 95 ? -4.402 22.875 19.812 1 94 95 MET B O 1
ATOM 2060 N N . GLY B 1 96 ? -3.104 21.094 19.391 1 96.69 96 GLY B N 1
ATOM 2061 C CA . GLY B 1 96 ? -4.246 20.203 19.359 1 96.69 96 GLY B CA 1
ATOM 2062 C C . GLY B 1 96 ? -4.938 20.156 18.016 1 96.69 96 GLY B C 1
ATOM 2063 O O . GLY B 1 96 ? -5.938 19.438 17.844 1 96.69 96 GLY B O 1
ATOM 2064 N N . ILE B 1 97 ? -4.457 20.844 17.031 1 98 97 ILE B N 1
ATOM 2065 C CA . ILE B 1 97 ? -5.066 20.938 15.719 1 98 97 ILE B CA 1
ATOM 2066 C C . ILE B 1 97 ? -5.047 19.562 15.047 1 98 97 ILE B C 1
ATOM 2068 O O . ILE B 1 97 ? -6.07 19.094 14.539 1 98 97 ILE B O 1
ATOM 2072 N N . GLY B 1 98 ? -3.904 18.875 15.078 1 98.5 98 GLY B N 1
ATOM 2073 C CA . GLY B 1 98 ? -3.799 17.547 14.516 1 98.5 98 GLY B CA 1
ATOM 2074 C C . GLY B 1 98 ? -4.762 16.562 15.148 1 98.5 98 GLY B C 1
ATOM 2075 O O . GLY B 1 98 ? -5.398 15.773 14.445 1 98.5 98 GLY B O 1
ATOM 2076 N N . ARG B 1 99 ? -4.852 16.641 16.438 1 98.31 99 ARG B N 1
ATOM 2077 C CA . ARG B 1 99 ? -5.754 15.75 17.156 1 98.31 99 ARG B CA 1
ATOM 2078 C C . ARG B 1 99 ? -7.207 15.992 16.766 1 98.31 99 ARG B C 1
ATOM 2080 O O . ARG B 1 99 ? -7.965 15.047 16.547 1 98.31 99 ARG B O 1
ATOM 2087 N N . SER B 1 100 ? -7.555 17.234 16.688 1 98.44 100 SER B N 1
ATOM 2088 C CA . SER B 1 100 ? -8.922 17.578 16.297 1 98.44 100 SER B CA 1
ATOM 2089 C C . SER B 1 100 ? -9.242 17.047 14.906 1 98.44 100 SER B C 1
ATOM 2091 O O . SER B 1 100 ? -10.32 16.484 14.688 1 98.44 100 SER B O 1
ATOM 2093 N N . LEU B 1 101 ? -8.336 17.234 13.945 1 98.75 101 LEU B N 1
ATOM 2094 C CA . LEU B 1 101 ? -8.516 16.703 12.594 1 98.75 101 LEU B CA 1
ATOM 2095 C C . LEU B 1 101 ? -8.633 15.188 12.609 1 98.75 101 LEU B C 1
ATOM 2097 O O . LEU B 1 101 ? -9.547 14.625 11.992 1 98.75 101 LEU B O 1
ATOM 2101 N N . ALA B 1 102 ? -7.754 14.539 13.352 1 98.81 102 ALA B N 1
ATOM 2102 C CA . ALA B 1 102 ? -7.727 13.078 13.414 1 98.81 102 ALA B CA 1
ATOM 2103 C C . ALA B 1 102 ? -9.039 12.523 13.969 1 98.81 102 ALA B C 1
ATOM 2105 O O . ALA B 1 102 ? -9.625 11.609 13.391 1 98.81 102 ALA B O 1
ATOM 2106 N N . LEU B 1 103 ? -9.477 13.086 15.023 1 98.56 103 LEU B N 1
ATOM 2107 C CA . LEU B 1 103 ? -10.688 12.594 15.68 1 98.56 103 LEU B CA 1
ATOM 2108 C C . LEU B 1 103 ? -11.898 12.789 14.773 1 98.56 103 LEU B C 1
ATOM 2110 O O . LEU B 1 103 ? -12.773 11.922 14.711 1 98.56 103 LEU B O 1
ATOM 2114 N N . ARG B 1 104 ? -11.961 13.906 14.102 1 98.62 104 ARG B N 1
ATOM 2115 C CA . ARG B 1 104 ? -13.055 14.141 13.156 1 98.62 104 ARG B CA 1
ATOM 2116 C C . ARG B 1 104 ? -13.039 13.109 12.039 1 98.62 104 ARG B C 1
ATOM 2118 O O . ARG B 1 104 ? -14.078 12.555 11.68 1 98.62 104 ARG B O 1
ATOM 2125 N N . LEU B 1 105 ? -11.852 12.852 11.484 1 98.88 105 LEU B N 1
ATOM 2126 C CA . LEU B 1 105 ? -11.703 11.875 10.414 1 98.88 105 LEU B CA 1
ATOM 2127 C C . LEU B 1 105 ? -12.086 10.477 10.898 1 98.88 105 LEU B C 1
ATOM 2129 O O . LEU B 1 105 ? -12.773 9.742 10.195 1 98.88 105 LEU B O 1
ATOM 2133 N N . ILE B 1 106 ? -11.672 10.102 12.094 1 98.56 106 ILE B N 1
ATOM 2134 C CA . ILE B 1 106 ? -11.961 8.797 12.68 1 98.56 106 ILE B CA 1
ATOM 2135 C C . ILE B 1 106 ? -13.461 8.648 12.891 1 98.56 106 ILE B C 1
ATOM 2137 O O . ILE B 1 106 ? -14.047 7.605 12.562 1 98.56 106 ILE B O 1
ATOM 2141 N N . ASP B 1 107 ? -14.086 9.703 13.383 1 98.19 107 ASP B N 1
ATOM 2142 C CA . ASP B 1 107 ? -15.523 9.672 13.602 1 98.19 107 ASP B CA 1
ATOM 2143 C C . ASP B 1 107 ? -16.281 9.5 12.289 1 98.19 107 ASP B C 1
ATOM 2145 O O . ASP B 1 107 ? -17.203 8.68 12.195 1 98.19 107 ASP B O 1
ATOM 2149 N N . GLU B 1 108 ? -15.891 10.242 11.273 1 98.31 108 GLU B N 1
ATOM 2150 C CA . GLU B 1 108 ? -16.516 10.117 9.961 1 98.31 108 GLU B CA 1
ATOM 2151 C C . GLU B 1 108 ? -16.297 8.719 9.375 1 98.31 108 GLU B C 1
ATOM 2153 O O . GLU B 1 108 ? -17.172 8.188 8.703 1 98.31 108 GLU B O 1
ATOM 2158 N N . ALA B 1 109 ? -15.156 8.195 9.586 1 98.31 109 ALA B N 1
ATOM 2159 C CA . ALA B 1 109 ? -14.82 6.863 9.086 1 98.31 109 ALA B CA 1
ATOM 2160 C C . ALA B 1 109 ? -15.781 5.809 9.633 1 98.31 109 ALA B C 1
ATOM 2162 O O . ALA B 1 109 ? -16.266 4.953 8.891 1 98.31 109 ALA B O 1
ATOM 2163 N N . LYS B 1 110 ? -16.078 5.895 10.883 1 97.25 110 LYS B N 1
ATOM 2164 C CA . LYS B 1 110 ? -17 4.949 11.523 1 97.25 110 LYS B CA 1
ATOM 2165 C C . LYS B 1 110 ? -18.375 4.969 10.852 1 97.25 110 LYS B C 1
ATOM 2167 O O . LYS B 1 110 ? -18.953 3.914 10.594 1 97.25 110 LYS B O 1
ATOM 2172 N N . GLY B 1 111 ? -18.766 6.164 10.547 1 96 111 GLY B N 1
ATOM 2173 C CA . GLY B 1 111 ? -20.062 6.324 9.922 1 96 111 GLY B CA 1
ATOM 2174 C C . GLY B 1 111 ? -20.125 5.773 8.508 1 96 111 GLY B C 1
ATOM 2175 O O . GLY B 1 111 ? -21.203 5.523 7.977 1 96 111 GLY B O 1
ATOM 2176 N N . ARG B 1 112 ? -18.953 5.473 7.906 1 95.88 112 ARG B N 1
ATOM 2177 C CA . ARG B 1 112 ? -18.875 5.027 6.52 1 95.88 112 ARG B CA 1
ATOM 2178 C C . ARG B 1 112 ? -18.578 3.535 6.441 1 95.88 112 ARG B C 1
ATOM 2180 O O . ARG B 1 112 ? -18.312 3.008 5.359 1 95.88 112 ARG B O 1
ATOM 2187 N N . GLY B 1 113 ? -18.516 2.908 7.574 1 96.25 113 GLY B N 1
ATOM 2188 C CA . GLY B 1 113 ? -18.297 1.471 7.598 1 96.25 113 GLY B CA 1
ATOM 2189 C C . GLY B 1 113 ? -16.828 1.089 7.605 1 96.25 113 GLY B C 1
ATOM 2190 O O . GLY B 1 113 ? -16.484 -0.084 7.438 1 96.25 113 GLY B O 1
ATOM 2191 N N . ILE B 1 114 ? -16.031 2.045 7.703 1 98.38 114 ILE B N 1
ATOM 2192 C CA . ILE B 1 114 ? -14.617 1.764 7.848 1 98.38 114 ILE B CA 1
ATOM 2193 C C . ILE B 1 114 ? -14.352 1.125 9.211 1 98.38 114 ILE B C 1
ATOM 2195 O O . ILE B 1 114 ? -14.867 1.585 10.227 1 98.38 114 ILE B O 1
ATOM 2199 N N . THR B 1 115 ? -13.523 0.088 9.18 1 98.56 115 THR B N 1
ATOM 2200 C CA . THR B 1 115 ? -13.25 -0.629 10.422 1 98.56 115 THR B CA 1
ATOM 2201 C C . THR B 1 115 ? -11.781 -0.508 10.812 1 98.56 115 THR B C 1
ATOM 2203 O O . THR B 1 115 ? -11.398 -0.843 11.93 1 98.56 115 THR B O 1
ATOM 2206 N N . SER B 1 116 ? -10.953 -0.05 9.875 1 98.81 116 SER B N 1
ATOM 2207 C CA . SER B 1 116 ? -9.523 0.077 10.133 1 98.81 116 SER B CA 1
ATOM 2208 C C . SER B 1 116 ? -8.945 1.314 9.453 1 98.81 116 SER B C 1
ATOM 2210 O O . SER B 1 116 ? -9.297 1.621 8.312 1 98.81 116 SER B O 1
ATOM 2212 N N . ILE B 1 117 ? -8.086 2.014 10.133 1 98.94 117 ILE B N 1
ATOM 2213 C CA . ILE B 1 117 ? -7.348 3.135 9.562 1 98.94 117 ILE B CA 1
ATOM 2214 C C . ILE B 1 117 ? -5.848 2.887 9.703 1 98.94 117 ILE B C 1
ATOM 2216 O O . ILE B 1 117 ? -5.367 2.553 10.789 1 98.94 117 ILE B O 1
ATOM 2220 N N . LEU B 1 118 ? -5.16 2.959 8.602 1 98.94 118 LEU B N 1
ATOM 2221 C CA . LEU B 1 118 ? -3.707 2.822 8.562 1 98.94 118 LEU B CA 1
ATOM 2222 C C . LEU B 1 118 ? -3.039 4.18 8.383 1 98.94 118 LEU B C 1
ATOM 2224 O O . LEU B 1 118 ? -3.631 5.102 7.816 1 98.94 118 LEU B O 1
ATOM 2228 N N . ALA B 1 119 ? -1.873 4.305 8.914 1 98.94 119 ALA B N 1
ATOM 2229 C CA . ALA B 1 119 ? -0.996 5.453 8.695 1 98.94 119 ALA B CA 1
ATOM 2230 C C . ALA B 1 119 ? 0.425 5 8.367 1 98.94 119 ALA B C 1
ATOM 2232 O O . ALA B 1 119 ? 1.046 4.27 9.141 1 98.94 119 ALA B O 1
ATOM 2233 N N . GLY B 1 120 ? 0.9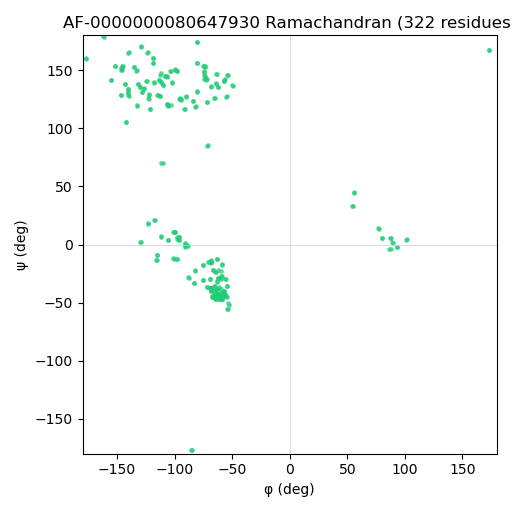29 5.352 7.215 1 98.81 120 GLY B N 1
ATOM 2234 C CA . GLY B 1 120 ? 2.32 5.145 6.844 1 98.81 120 GLY B CA 1
ATOM 2235 C C . GLY B 1 120 ? 3.209 6.324 7.184 1 98.81 120 GLY B C 1
ATOM 2236 O O . GLY B 1 120 ? 3.023 7.422 6.652 1 98.81 120 GLY B O 1
ATOM 2237 N N . ILE B 1 121 ? 4.145 6.113 8.055 1 98.94 121 ILE B N 1
ATOM 2238 C CA . ILE B 1 121 ? 4.926 7.207 8.625 1 98.94 121 ILE B CA 1
ATOM 2239 C C . ILE B 1 121 ? 6.414 6.93 8.438 1 98.94 121 ILE B C 1
ATOM 2241 O O . ILE B 1 121 ? 6.879 5.812 8.672 1 98.94 121 ILE B O 1
ATOM 2245 N N . SER B 1 122 ? 7.141 7.961 7.984 1 98.81 122 SER B N 1
ATOM 2246 C CA . SER B 1 122 ? 8.594 7.812 7.953 1 98.81 122 SER B CA 1
ATOM 2247 C C . SER B 1 122 ? 9.141 7.473 9.336 1 98.81 122 SER B C 1
ATOM 2249 O O . SER B 1 122 ? 8.711 8.047 10.336 1 98.81 122 SER B O 1
ATOM 2251 N N . SER B 1 123 ? 10.125 6.59 9.344 1 98.62 123 SER B N 1
ATOM 2252 C CA . SER B 1 123 ? 10.797 6.238 10.594 1 98.62 123 SER B CA 1
ATOM 2253 C C . SER B 1 123 ? 11.508 7.445 11.195 1 98.62 123 SER B C 1
ATOM 2255 O O . SER B 1 123 ? 11.875 7.434 12.367 1 98.62 123 SER B O 1
ATOM 2257 N N . ARG B 1 124 ? 11.641 8.469 10.461 1 98.31 124 ARG B N 1
ATOM 2258 C CA . ARG B 1 124 ? 12.352 9.664 10.891 1 98.31 124 ARG B CA 1
ATOM 2259 C C . ARG B 1 124 ? 11.383 10.727 11.391 1 98.31 124 ARG B C 1
ATOM 2261 O O . ARG B 1 124 ? 11.773 11.875 11.625 1 98.31 124 ARG B O 1
ATOM 2268 N N . ASN B 1 125 ? 10.172 10.367 11.469 1 98.31 125 ASN B N 1
ATOM 2269 C CA . ASN B 1 125 ? 9.133 11.258 11.961 1 98.31 125 ASN B CA 1
ATOM 2270 C C . ASN B 1 125 ? 8.586 10.781 13.305 1 98.31 125 ASN B C 1
ATOM 2272 O O . ASN B 1 125 ? 7.402 10.445 13.406 1 98.31 125 ASN B O 1
ATOM 2276 N N . ASP B 1 126 ? 9.406 10.906 14.328 1 98.25 126 ASP B N 1
ATOM 2277 C CA . ASP B 1 126 ? 9.062 10.414 15.656 1 98.25 126 ASP B CA 1
ATOM 2278 C C . ASP B 1 126 ? 7.812 11.109 16.203 1 98.25 126 ASP B C 1
ATOM 2280 O O . ASP B 1 126 ? 7.02 10.492 16.906 1 98.25 126 ASP B O 1
ATOM 2284 N N . GLY B 1 127 ? 7.738 12.359 15.883 1 97.62 127 GLY B N 1
ATOM 2285 C CA . GLY B 1 127 ? 6.578 13.102 16.328 1 97.62 127 GLY B CA 1
ATOM 2286 C C . GLY B 1 127 ? 5.266 12.531 15.836 1 97.62 127 GLY B C 1
ATOM 2287 O O . GLY B 1 127 ? 4.309 12.391 16.594 1 97.62 127 GLY B O 1
ATOM 2288 N N . SER B 1 128 ? 5.203 12.164 14.57 1 98.62 128 SER B N 1
ATOM 2289 C CA . SER B 1 128 ? 3.992 11.586 13.992 1 98.62 128 SER B CA 1
ATOM 2290 C C . SER B 1 128 ? 3.713 10.203 14.562 1 98.62 128 SER B C 1
ATOM 2292 O O . SER B 1 128 ? 2.559 9.852 14.812 1 98.62 128 SER B O 1
ATOM 2294 N N . ILE B 1 129 ? 4.75 9.383 14.758 1 98.81 129 ILE B N 1
ATOM 2295 C CA . ILE B 1 129 ? 4.582 8.07 15.359 1 98.81 129 ILE B CA 1
ATOM 2296 C C . ILE B 1 129 ? 3.969 8.203 16.75 1 98.81 129 ILE B C 1
ATOM 2298 O O . ILE B 1 129 ? 2.982 7.539 17.078 1 98.81 129 ILE B O 1
ATOM 2302 N N . ALA B 1 130 ? 4.504 9.117 17.547 1 98.62 130 ALA B N 1
ATOM 2303 C CA . ALA B 1 130 ? 3.996 9.367 18.891 1 98.62 130 ALA B CA 1
ATOM 2304 C C . ALA B 1 130 ? 2.562 9.891 18.859 1 98.62 130 ALA B C 1
ATOM 2306 O O . ALA B 1 130 ? 1.728 9.492 19.672 1 98.62 130 ALA B O 1
ATOM 2307 N N . PHE B 1 131 ? 2.371 10.812 17.953 1 98.69 131 PHE B N 1
ATOM 2308 C CA . PHE B 1 131 ? 1.046 11.383 17.766 1 98.69 131 PHE B CA 1
ATOM 2309 C C . PHE B 1 131 ? 0.008 10.289 17.531 1 98.69 131 PHE B C 1
ATOM 2311 O O . PHE B 1 131 ? -1.027 10.266 18.203 1 98.69 131 PHE B O 1
ATOM 2318 N N . HIS B 1 132 ? 0.26 9.367 16.609 1 98.88 132 HIS B N 1
ATOM 2319 C CA . HIS B 1 132 ? -0.691 8.312 16.281 1 98.88 132 HIS B CA 1
ATOM 2320 C C . HIS B 1 132 ? -0.831 7.316 17.422 1 98.88 132 HIS B C 1
ATOM 2322 O O . HIS B 1 132 ? -1.931 6.832 17.703 1 98.88 132 HIS B O 1
ATOM 2328 N N . ARG B 1 133 ? 0.265 7.031 18.094 1 98.81 133 ARG B N 1
ATOM 2329 C CA . ARG B 1 133 ? 0.191 6.168 19.266 1 98.81 133 ARG B CA 1
ATOM 2330 C C . ARG B 1 133 ? -0.779 6.73 20.297 1 98.81 133 ARG B C 1
ATOM 2332 O O . ARG B 1 133 ? -1.597 5.996 20.859 1 98.81 133 ARG B O 1
ATOM 2339 N N . ARG B 1 134 ? -0.696 8.016 20.531 1 98.31 134 ARG B N 1
ATOM 2340 C CA . ARG B 1 134 ? -1.559 8.68 21.5 1 98.31 134 ARG B CA 1
ATOM 2341 C C . ARG B 1 134 ? -3.02 8.625 21.062 1 98.31 134 ARG B C 1
ATOM 2343 O O . ARG B 1 134 ? -3.924 8.734 21.891 1 98.31 134 ARG B O 1
ATOM 2350 N N . LEU B 1 135 ? -3.201 8.469 19.828 1 98.44 135 LEU B N 1
ATOM 2351 C CA . LEU B 1 135 ? -4.555 8.414 19.297 1 98.44 135 LEU B CA 1
ATOM 2352 C C . LEU B 1 135 ? -5.07 6.977 19.266 1 98.44 135 LEU B C 1
ATOM 2354 O O . LEU B 1 135 ? -6.148 6.711 18.734 1 98.44 135 LEU B O 1
ATOM 2358 N N . GLY B 1 136 ? -4.293 6.023 19.703 1 98.56 136 GLY B N 1
ATOM 2359 C CA . GLY B 1 136 ? -4.758 4.648 19.828 1 98.56 136 GLY B CA 1
ATOM 2360 C C . GLY B 1 136 ? -4.277 3.758 18.688 1 98.56 136 GLY B C 1
ATOM 2361 O O . GLY B 1 136 ? -4.676 2.596 18.594 1 98.56 136 GLY B O 1
ATOM 2362 N N . PHE B 1 137 ? -3.473 4.309 17.844 1 98.94 137 PHE B N 1
ATOM 2363 C CA . PHE B 1 137 ? -2.867 3.469 16.828 1 98.94 137 PHE B CA 1
ATOM 2364 C C . PHE B 1 137 ? -1.778 2.584 17.422 1 98.94 137 PHE B C 1
ATOM 2366 O O . PHE B 1 137 ? -1.134 2.961 18.406 1 98.94 137 PHE B O 1
ATOM 2373 N N . ARG B 1 138 ? -1.582 1.475 16.766 1 98.81 138 ARG B N 1
ATOM 2374 C CA . ARG B 1 138 ? -0.504 0.556 17.109 1 98.81 138 ARG B CA 1
ATOM 2375 C C . ARG B 1 138 ? 0.388 0.269 15.914 1 98.81 138 ARG B C 1
ATOM 2377 O O . ARG B 1 138 ? -0.102 0.122 14.789 1 98.81 138 ARG B O 1
ATOM 2384 N N . GLU B 1 139 ? 1.659 0.185 16.188 1 98.81 139 GLU B N 1
ATOM 2385 C CA . GLU B 1 139 ? 2.566 -0.206 15.109 1 98.81 139 GLU B CA 1
ATOM 2386 C C . GLU B 1 139 ? 2.297 -1.636 14.656 1 98.81 139 GLU B C 1
ATOM 2388 O O . GLU B 1 139 ? 2.26 -2.559 15.469 1 98.81 139 GLU B O 1
ATOM 2393 N N . ARG B 1 140 ? 2.084 -1.785 13.375 1 98.81 140 ARG B N 1
ATOM 2394 C CA . ARG B 1 140 ? 1.778 -3.1 12.82 1 98.81 140 ARG B CA 1
ATOM 2395 C C . ARG B 1 140 ? 2.879 -3.562 11.867 1 98.81 140 ARG B C 1
ATOM 2397 O O . ARG B 1 140 ? 2.879 -4.711 11.422 1 98.81 140 ARG B O 1
ATOM 2404 N N . GLY B 1 141 ? 3.781 -2.68 11.555 1 98.69 141 GLY B N 1
ATOM 2405 C CA . GLY B 1 141 ? 4.859 -3.062 10.656 1 98.69 141 GLY B CA 1
ATOM 2406 C C . GLY B 1 141 ? 5.871 -1.956 10.43 1 98.69 141 GLY B C 1
ATOM 2407 O O . GLY B 1 141 ? 5.594 -0.789 10.711 1 98.69 141 GLY B O 1
ATOM 2408 N N . ARG B 1 142 ? 6.984 -2.355 10 1 98.81 142 ARG B N 1
ATOM 2409 C CA . ARG B 1 142 ? 8.078 -1.475 9.609 1 98.81 142 ARG B CA 1
ATOM 2410 C C . ARG B 1 142 ? 8.805 -2.014 8.383 1 98.81 142 ARG B C 1
ATOM 2412 O O . ARG B 1 142 ? 9.492 -3.037 8.461 1 98.81 142 ARG B O 1
ATOM 2419 N N . PHE B 1 143 ? 8.57 -1.381 7.234 1 98.94 143 PHE B N 1
ATOM 2420 C CA . PHE B 1 143 ? 9.281 -1.737 6.012 1 98.94 143 PHE B CA 1
ATOM 2421 C C . PHE B 1 143 ? 10.648 -1.078 5.965 1 98.94 143 PHE B C 1
ATOM 2423 O O . PHE B 1 143 ? 10.758 0.151 5.957 1 98.94 143 PHE B O 1
ATOM 2430 N N . LYS B 1 144 ? 11.688 -1.833 5.91 1 98.88 144 LYS B N 1
ATOM 2431 C CA . LYS B 1 144 ? 13.047 -1.353 6.137 1 98.88 144 LYS B CA 1
ATOM 2432 C C . LYS B 1 144 ? 13.641 -0.763 4.859 1 98.88 144 LYS B C 1
ATOM 2434 O O . LYS B 1 144 ? 13.672 -1.425 3.82 1 98.88 144 LYS B O 1
ATOM 2439 N N . ALA B 1 145 ? 14.055 0.504 4.98 1 98.69 145 ALA B N 1
ATOM 2440 C CA . ALA B 1 145 ? 14.828 1.181 3.941 1 98.69 145 ALA B CA 1
ATOM 2441 C C . ALA B 1 145 ? 14.094 1.149 2.604 1 98.69 145 ALA B C 1
ATOM 2443 O O . ALA B 1 145 ? 14.703 0.911 1.56 1 98.69 145 ALA B O 1
ATOM 2444 N N . ILE B 1 146 ? 12.773 1.443 2.656 1 98.81 146 ILE B N 1
ATOM 2445 C CA . ILE B 1 146 ? 12.008 1.333 1.419 1 98.81 146 ILE B CA 1
ATOM 2446 C C . ILE B 1 146 ? 11.867 2.711 0.776 1 98.81 146 ILE B C 1
ATOM 2448 O O . ILE B 1 146 ? 11.414 2.826 -0.365 1 98.81 146 ILE B O 1
ATOM 2452 N N . GLY B 1 147 ? 12.188 3.73 1.502 1 98.62 147 GLY B N 1
ATOM 2453 C CA . GLY B 1 147 ? 12.172 5.082 0.969 1 98.62 147 GLY B CA 1
ATOM 2454 C C . GLY B 1 147 ? 13.531 5.754 1 1 98.62 147 GLY B C 1
ATOM 2455 O O . GLY B 1 147 ? 14.406 5.355 1.77 1 98.62 147 GLY B O 1
ATOM 2456 N N . ARG B 1 148 ? 13.75 6.727 0.15 1 98.25 148 ARG B N 1
ATOM 2457 C CA . ARG B 1 148 ? 14.961 7.543 0.128 1 98.25 148 ARG B CA 1
ATOM 2458 C C . ARG B 1 148 ? 14.625 9.008 -0.138 1 98.25 148 ARG B C 1
ATOM 2460 O O . ARG B 1 148 ? 13.812 9.32 -1.01 1 98.25 148 ARG B O 1
ATOM 2467 N N . LYS B 1 149 ? 15.078 9.812 0.643 1 98.25 149 LYS B N 1
ATOM 2468 C CA . LYS B 1 149 ? 14.953 11.258 0.516 1 98.25 149 LYS B CA 1
ATOM 2469 C C . LYS B 1 149 ? 16.25 11.961 0.927 1 98.25 149 LYS B C 1
ATOM 2471 O O . LYS B 1 149 ? 16.859 11.609 1.939 1 98.25 149 LYS B O 1
ATOM 2476 N N . TRP B 1 150 ? 16.703 12.945 0.093 1 98 150 TRP B N 1
ATOM 2477 C CA . TRP B 1 150 ? 17.938 13.688 0.334 1 98 150 TRP B CA 1
ATOM 2478 C C . TRP B 1 150 ? 19.109 12.734 0.508 1 98 150 TRP B C 1
ATOM 2480 O O . TRP B 1 150 ? 19.969 12.945 1.37 1 98 150 TRP B O 1
ATOM 2490 N N . GLY B 1 151 ? 19.062 11.625 -0.187 1 97.25 151 GLY B N 1
ATOM 2491 C CA . GLY B 1 151 ? 20.156 10.656 -0.165 1 97.25 151 GLY B CA 1
ATOM 2492 C C . GLY B 1 151 ? 20.125 9.766 1.058 1 97.25 151 GLY B C 1
ATOM 2493 O O . GLY B 1 151 ? 21 8.914 1.231 1 97.25 151 GLY B O 1
ATOM 2494 N N . GLU B 1 152 ? 19.109 9.875 1.858 1 97.94 152 GLU B N 1
ATOM 2495 C CA . GLU B 1 152 ? 19 9.094 3.088 1 97.94 152 GLU B CA 1
ATOM 2496 C C . GLU B 1 152 ? 17.859 8.086 3.004 1 97.94 152 GLU B C 1
ATOM 2498 O O . GLU B 1 152 ? 16.719 8.445 2.676 1 97.94 152 GLU B O 1
ATOM 2503 N N . ASP B 1 153 ? 18.234 6.855 3.303 1 98.19 153 ASP B N 1
ATOM 2504 C CA . ASP B 1 153 ? 17.219 5.816 3.365 1 98.19 153 ASP B CA 1
ATOM 2505 C C . ASP B 1 153 ? 16.375 5.949 4.633 1 98.19 153 ASP B C 1
ATOM 2507 O O . ASP B 1 153 ? 16.859 6.398 5.668 1 98.19 153 ASP B O 1
ATOM 2511 N N . PHE B 1 154 ? 15.133 5.555 4.52 1 98.69 154 PHE B N 1
ATOM 2512 C CA . PHE B 1 154 ? 14.281 5.516 5.703 1 98.69 154 PHE B CA 1
ATOM 2513 C C . PHE B 1 154 ? 13.289 4.359 5.621 1 98.69 154 PHE B C 1
ATOM 2515 O O . PHE B 1 154 ? 12.984 3.877 4.527 1 98.69 154 PHE B O 1
ATOM 2522 N N . ASP B 1 155 ? 12.922 3.887 6.816 1 98.88 155 ASP B N 1
ATOM 2523 C CA . ASP B 1 155 ? 11.844 2.914 6.918 1 98.88 155 ASP B CA 1
ATOM 2524 C C . ASP B 1 155 ? 10.477 3.598 6.852 1 98.88 155 ASP B C 1
ATOM 2526 O O . ASP B 1 155 ? 10.375 4.812 7.043 1 98.88 155 ASP B O 1
ATOM 2530 N N . VAL B 1 156 ? 9.508 2.861 6.465 1 98.94 156 VAL B N 1
ATOM 2531 C CA . VAL B 1 156 ? 8.133 3.295 6.676 1 98.94 156 VAL B CA 1
ATOM 2532 C C . VAL B 1 156 ? 7.5 2.479 7.797 1 98.94 156 VAL B C 1
ATOM 2534 O O . VAL B 1 156 ? 7.449 1.247 7.73 1 98.94 156 VAL B O 1
ATOM 2537 N N . VAL B 1 157 ? 7.07 3.168 8.828 1 98.94 157 VAL B N 1
ATOM 2538 C CA . VAL B 1 157 ? 6.355 2.58 9.953 1 98.94 157 VAL B CA 1
ATOM 2539 C C . VAL B 1 157 ? 4.855 2.598 9.68 1 98.94 157 VAL B C 1
ATOM 2541 O O . VAL B 1 157 ? 4.289 3.646 9.359 1 98.94 157 VAL B O 1
ATOM 2544 N N . TRP B 1 158 ? 4.234 1.459 9.805 1 98.94 158 TRP B N 1
ATOM 2545 C CA . TRP B 1 158 ? 2.793 1.371 9.586 1 98.94 158 TRP B CA 1
ATOM 2546 C C . TRP B 1 158 ? 2.045 1.229 10.906 1 98.94 158 TRP B C 1
ATOM 2548 O O . TRP B 1 158 ? 2.289 0.288 11.664 1 98.94 158 TRP B O 1
ATOM 2558 N N . MET B 1 159 ? 1.191 2.215 11.141 1 98.94 159 MET B N 1
ATOM 2559 C CA . MET B 1 159 ? 0.331 2.236 12.32 1 98.94 159 MET B CA 1
ATOM 2560 C C . MET B 1 159 ? -1.113 1.918 11.945 1 98.94 159 MET B C 1
ATOM 2562 O O . MET B 1 159 ? -1.574 2.287 10.859 1 98.94 159 MET B O 1
ATOM 2566 N N . GLN B 1 160 ? -1.767 1.22 12.852 1 98.94 160 GLN B N 1
ATOM 2567 C CA . GLN B 1 160 ? -3.15 0.838 12.586 1 98.94 160 GLN B CA 1
ATOM 2568 C C . GLN B 1 160 ? -4.043 1.152 13.781 1 98.94 160 GLN B C 1
ATOM 2570 O O . GLN B 1 160 ? -3.65 0.938 14.93 1 98.94 160 GLN B O 1
ATOM 2575 N N . ARG B 1 161 ? -5.141 1.645 13.531 1 98.88 161 ARG B N 1
ATOM 2576 C CA . ARG B 1 161 ? -6.211 1.765 14.523 1 98.88 161 ARG B CA 1
ATOM 2577 C C . ARG B 1 161 ? -7.465 1.029 14.055 1 98.88 161 ARG B C 1
ATOM 2579 O O . ARG B 1 161 ? -8.016 1.341 13 1 98.88 161 ARG B O 1
ATOM 2586 N N . THR B 1 162 ? -7.848 0.04 14.781 1 98.25 162 THR B N 1
ATOM 2587 C CA . THR B 1 162 ? -9.117 -0.638 14.547 1 98.25 162 THR B CA 1
ATOM 2588 C C . THR B 1 162 ? -10.273 0.148 15.172 1 98.25 162 THR B C 1
ATOM 2590 O O . THR B 1 162 ? -10.188 0.579 16.328 1 98.25 162 THR B O 1
ATOM 2593 N N . LEU B 1 163 ? -11.258 0.339 14.445 1 97.19 163 LEU B N 1
ATOM 2594 C CA . LEU B 1 163 ? -12.359 1.181 14.898 1 97.19 163 LEU B CA 1
ATOM 2595 C C . LEU B 1 163 ? -13.453 0.34 15.555 1 97.19 163 LEU B C 1
ATOM 2597 O O . LEU B 1 163 ? -13.672 -0.806 15.156 1 97.19 163 LEU B O 1
#

InterPro domains:
  IPR000182 GNAT domain [PF00583] (25-137)
  IPR000182 GNAT domain [PS51186] (3-163)
  IPR016181 Acyl-CoA N-acyltransferase [SSF55729] (3-163)

Secondary structure (DSSP, 8-state):
---EEEE--GGGHHHHHHHHHHHHHH-SSS--SS---TTHHHHHHHHTTTS-EEEEE-TTS-EEEEEEEEES-SSGGGTTEEEEEEEE-GGGTTSSHHHHHHHHHHHHHHHTT--EEEEEEETT-HHHHHHHHHTT-EEEEEEEEEEEETTEEEEEEEEEEE-/---EEEE--GGGHHHHHHHHHHHHHH-SSS--SS---THHHHHHHHHTTTS-EEEEE-TTS-EEEEEEEEES-SSGGGTTEEEEEEEE-GGGTTSSHHHHHHHHHHHHHHHTT--EEEEEEETT-HHHHHHHHHTT-EEEEEEEEEEEETTEEEEEEEEEEE-

Nearest PDB structures (foldseek):
  1yvo-assembly1_A  TM=9.485E-01  e=5.982E-18  Pseudomonas aeruginosa PAO1
  5wph-assembly1_A  TM=9.401E-01  e=1.097E-16  Pseudomonas putida KT2440
  5t7e-assembly1_C-2  TM=9.541E-01  e=4.556E-16  Streptomyces hygroscopicus
  2jlm-assembly1_B  TM=9.427E-01  e=2.454E-16  Acinetobacter baylyi
  5jtf-assembly1_B  TM=9.351E-01  e=1.227E-15  Pseudomonas putida KT2440

Sequence (326 aa):
MDLELEPISSEDREEIVEIFNFYVDNSFAAFPEDRVPGKFFDLLMEASRGYPAFVARGARGQVLGFGLLRSHHPMPAFSRTAEITIFVHPESRGMGIGRSLALRLIDEAKGRGITSILAGISSRNDGSIAFHRRLGFRERGRFKAIGRKWGEDFDVVWMQRTLMDLELEPISSEDREEIVEIFNFYVDNSFAAFPEDRVPGKFFDLLMEASRGYPAFVARGARGQVLGFGLLRSHHPMPAFSRTAEITIFVHPESRGMGIGRSLALRLIDEAKGRGITSILAGISSRNDGSIAFHRRLGFRERGRFKAIGRKWGEDFDVVWMQRTL

Organism: Methanothrix harundinacea (strain 6Ac) (NCBI:txid1110509)

Solvent-accessible surface area (backbone atoms only — not comparable to full-atom values): 17364 Å² total; per-residue (Å²): 132,67,69,46,77,40,71,67,52,83,88,44,42,67,60,52,50,48,48,51,33,51,30,22,72,70,44,52,78,30,64,47,70,60,76,71,58,77,66,48,49,57,52,54,52,59,53,19,60,98,42,60,43,34,27,33,23,39,83,85,64,46,73,43,27,39,29,36,30,24,70,64,46,92,52,73,31,21,71,36,21,30,30,55,48,74,49,56,28,84,91,50,61,95,69,54,53,63,58,53,46,48,52,52,51,54,54,54,35,52,77,70,59,34,42,32,38,34,33,82,37,39,63,76,27,60,67,59,55,51,51,41,42,75,72,61,28,40,81,36,28,48,45,75,59,42,32,41,44,91,90,38,71,33,29,37,32,31,30,37,30,78,102,132,68,70,44,78,40,72,66,52,81,88,44,42,66,61,52,48,50,47,50,33,50,31,22,74,70,44,51,80,30,62,47,71,60,74,71,59,78,65,48,49,55,52,54,53,58,53,19,62,97,42,60,42,33,28,33,24,40,84,86,64,47,74,42,27,39,31,34,30,25,68,62,46,93,51,73,30,21,70,36,22,31,29,56,48,75,50,56,28,83,89,50,61,94,68,55,56,64,56,53,47,49,51,52,49,54,54,52,35,53,77,70,61,33,41,31,40,33,33,82,36,38,64,78,26,60,66,59,56,50,52,40,42,76,72,60,29,41,81,36,28,48,44,74,59,42,32,40,43,93,90,38,70,32,28,39,33,31,30,37,29,76,102

Foldseek 3Di:
DPKDKDFDDLVCQVLALVLQQVCCPPHPQHAHVDRDDSCVSVVVCVQQVPATKIFIADPVGHTQKIKGWGQPDDDPVRVQEIEMDITGRPVCPPVCRRVVNVVVRVVRSVVVNRFKYKYKGWPRCVVVVVVVVVVVWDWDDKAFQPGDYPRDTTIITMIMDTD/DPKDKDFDDLVCQVLALVLQQVCCPPHPQHAHVDRDDSCVSVVVCVQQVPATKIFIADPVGHTQKIKGWGQPDDDPVRVQEIEMDITGRPVCPPVCRRVVNVVVRVVRSVVVNRFKYKYKGWPRCVVVVVVVVVVVWDWDDKAFQPGDYPRDTTIITMIMDTD

Radius of gyration: 21.1 Å; Cα contacts (8 Å, |Δi|>4): 666; chains: 2; bounding box: 40×65×48 Å

pLDDT: mean 97.65, std 3.27, range [62.75, 98.94]

=== Feature glossary ===
The record interleaves many kinds of information about one protein. Here is each kind framed as the question it answers.

Q: Are the domains correctly placed relative to each other?
A: Predicted aligned error is AlphaFold's pairwise confidence. Unlike pLDDT (per-residue), PAE is per-residue-pair and captures whether two parts of the structure are correctly placed relative to each other. Units are ångströms of expected positional error.

Q: Which residues are in helices, strands, or loops?
A: Eight-state secondary structure (DSSP): H is the canonical α-helix, G the tighter 3₁₀-helix, I the wider π-helix; E/B are β-structure, T and S are turns and bends, and '-' is everything else. DSSP derives these from the pattern of main-chain N–H···O=C hydrogen bonds, not from the sequence.

Q: What if only a Cα trace is available?
A: P-SEA three-state annotation labels each residue as helix, strand, or coil based purely on the geometry of the Cα trace. It serves as a fallback when the full backbone (and thus DSSP) is unavailable.

Q: What are the backbone torsion angles?
A: φ (phi) and ψ (psi) are the two rotatable backbone dihedrals per residue: φ is the C(i-1)–N–Cα–C torsion, ψ is the N–Cα–C–N(i+1) torsion, both in degrees on (−180°, 180°]. α-helical residues cluster near (−60°, −45°); β-strand residues near (−120°, +130°). A Ramachandran plot is simply a scatter of (φ, ψ) for every residue.

Q: What known structures does this most resemble?
A: Structural nearest neighbors (via Foldseek easy-search vs the PDB). Reported per hit: target PDB id, E-value, and alignment TM-score. A TM-score above ~0.5 is the conventional threshold for 'same fold'.

Q: What family and function is it annotated with?
A: Database cross-references. InterPro integrates a dozen domain/family signature databases into unified entries with residue-range hits. GO terms attach function/process/location labels with evidence codes. CATH codes position the fold in a four-level structural taxonomy. Organism is the NCBI-taxonomy species name.

Q: Which residues are buried vs exposed?
A: Solvent accessibility: the surface area of each residue that a 1.4 Å water probe can touch, in Å². When only backbone atoms are present the absolute values are lower than full-atom SASA (side chains contribute most of the area) and are flagged as backbone-only.

Q: What do the diagnostic plots show?
A: Three diagnostic plots accompany the record. The Cα contact map visualizes the tertiary structure 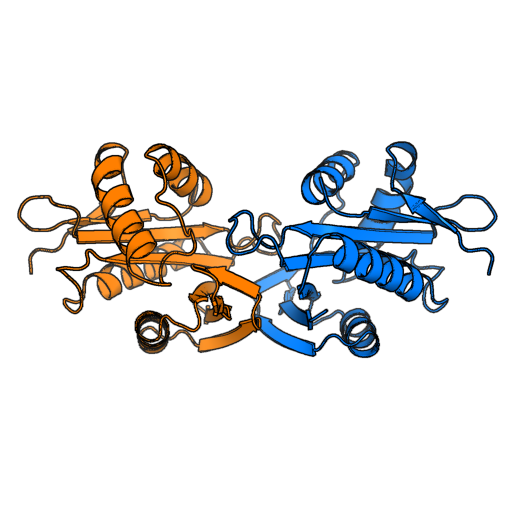as a 2D adjacency matrix (8 Å cutoff, sequence-local contacts suppressed). The Ramachandran plot shows the distribution of backbone (φ, ψ) torsions, with points in the α and β basins reflecting secondary structure content. The PAE plot shows AlphaFold's inter-residue confidence as a color matrix.

Q: What is the amino-acid chain?
A: The amino-acid sequence is the protein's primary structure: the linear order of residues from the N-terminus to the C-terminus, written in one-letter code. Everything else here — the 3D coordinates, the secondary structure, the domain annotations — is ultimately a consequence of this string.

Q: What do the rendered images show?
A: The six renders are orthographic views along the three Cartesian axes in both directions. Representation (cartoon, sticks, or surface) and color scheme (sequence-rainbow or by-chain) vary across proteins so the training set covers all the common visualization conventions.

Q: Where is each backbone atom in 3D?
A: The mmCIF table is the protein's shape written out atom by atom. For each backbone N, Cα, C, and carbonyl O, it records an (x, y, z) coordinate triple in Å plus the residue type, chain letter, and residue number.

Q: How mobile is each atom in the crystal?
A: For experimental (PDB) structures, the B-factor (temperature factor) quantifies the positional spread of each atom in the crystal — a combination of thermal vibration and static disorder — in units of Å². High B-factors mark flexible loops or poorly resolved regions; low B-factors mark the rigid, well-ordered core.

Q: How big and how compact is the whole molecule?
A: Three whole-structure scalars: the radius of gyration (RMS distance of Cα from centroid, in Å), the count of Cα–Cα contacts (pairs closer than 8 Å and separated by more than four residues in sequence — i.e. tertiary, not local, contacts), and the bounding-box dimensions. Together they distinguish compact globular folds from extended fibres or disordered chains.

Q: What does the local fold look like, residue by residue?
A: A 3Di character summarizes, for each residue, the relative orientation of the Cα frame of its nearest spatial neighbor. Because it encodes fold topology rather than chemistry, 3Di alignments detect remote structural similarity that sequence alignment misses.

Q: How confident is the AlphaFold model at each residue?
A: For AlphaFold models, the B-factor field carries pLDDT — the model's own estimate of local accuracy on a 0–100 scale. Regions with pLDDT<50 should be treated as essentially unmodeled; they often correspond to intrinsically disordered segments.